Protein AF-A0A2E6ZQV6-F1 (afdb_monomer)

Sequence (197 aa):
AAEEAAAELSRVRSGVSSHEPTPGGWVEDLGPGGLQVRCILGFNSGPPMTPSAYNNNVQVFQTEDTVVLLAEMNHEARVVPLTDEDYAPDAVRMWTGDSRGRWDGDTLVIETRNFLRETNFMQGTTSRDLVLVERLTRVDDDTLRYDVTVNDPRVWTAPWTFSVPMRRNPQPLYEYACHEGNYGLTNILAGAVTDGR

Foldseek 3Di:
DVVVVVVVVVVQCVPPDQQDFGPPDDVQRGGLCHCLLVLNDFLQQDPVGDDDPDQSDWDWDDDPFWIWTQGLGSRDTDIEGADPDDFDPLVDADQRATWYWHDDDQKIKIKGARHPFQHSPPSSLAGNGKIKIWIWHDPDPFWTKIKIWIDGVVRDVDIDMDIDIDTDDPDDRDHDDNDRPPCVVVVVVVVVVVVPD

Radius of gyration: 19.35 Å; Cα contacts (8 Å, |Δi|>4): 350; chains: 1; bounding box: 44×42×61 Å

Secondary structure (DSSP, 8-state):
-HHHHHHHHHHHTTT--TTPPPTT--TT---TTHHHHTTSS-SSS-SSP---SS---EEEEE-SSEEEEEESGGG-EEEEEB--PPPPPTT--BTT-EEEEEEETTEEEEEEE-BSS--SGGGGTS-TT-EEEEEEEE-SSSEEEEEEEEE-TTT-SS-EEEEEEEEP--SPPPP----SS--HHHHHHHHHGGGG-

pLDDT: mean 82.14, std 17.42, range [38.44, 98.69]

Nearest PDB structures (foldseek):
  8oii-assembly1_B  TM=3.238E-01  e=1.523E-01  Mycetohabitans rhizoxinica
  4kc5-assembly1_B  TM=3.991E-01  e=7.538E-01  Mycetohabitans rhizoxinica
  4kc5-assembly1_A  TM=3.108E-01  e=3.587E-01  Mycetohabitans rhizoxinica
  4kc5-assembly2_D  TM=3.229E-01  e=5.054E-01  Mycetohabitans rhizoxinica
  6fdg-assembly1_D  TM=2.082E-01  e=7.840E+00  Staphylococcus aureus

Structure (mmCIF, N/CA/C/O backbone):
data_AF-A0A2E6ZQV6-F1
#
_entry.id   AF-A0A2E6ZQV6-F1
#
loop_
_atom_site.group_PDB
_atom_site.id
_atom_site.type_symbol
_atom_site.label_atom_id
_atom_site.label_alt_id
_atom_site.label_comp_id
_atom_site.label_asym_id
_atom_site.label_entity_id
_atom_site.label_seq_id
_atom_site.pdbx_PDB_ins_code
_atom_site.Cartn_x
_atom_site.Cartn_y
_atom_site.Cartn_z
_atom_site.occupancy
_atom_site.B_iso_or_equiv
_atom_site.auth_seq_id
_atom_site.auth_comp_id
_atom_site.auth_asym_id
_atom_site.auth_atom_id
_atom_site.pdbx_PDB_model_num
ATOM 1 N N . ALA A 1 1 ? 18.167 -22.076 -6.738 1.00 48.97 1 ALA A N 1
ATOM 2 C CA . ALA A 1 1 ? 16.764 -21.607 -6.844 1.00 48.97 1 ALA A CA 1
ATOM 3 C C . ALA A 1 1 ? 16.649 -20.078 -6.889 1.00 48.97 1 ALA A C 1
ATOM 5 O O . ALA A 1 1 ? 16.643 -19.549 -7.988 1.00 48.97 1 ALA A O 1
ATOM 6 N N . ALA A 1 2 ? 16.591 -19.342 -5.767 1.00 39.53 2 ALA A N 1
ATOM 7 C CA . ALA A 1 2 ? 16.412 -17.877 -5.801 1.00 39.53 2 ALA A CA 1
ATOM 8 C C . ALA A 1 2 ? 17.634 -17.123 -6.364 1.00 39.53 2 ALA A C 1
ATOM 10 O O . ALA A 1 2 ? 17.484 -16.302 -7.262 1.00 39.53 2 ALA A O 1
ATOM 11 N N . GLU A 1 3 ? 18.846 -17.472 -5.919 1.00 50.91 3 GLU A N 1
ATOM 12 C CA . GLU A 1 3 ? 20.098 -16.939 -6.495 1.00 50.91 3 GLU A CA 1
ATOM 13 C C . GLU A 1 3 ? 20.258 -17.282 -7.977 1.00 50.91 3 GLU A C 1
ATOM 15 O O . GLU A 1 3 ? 20.807 -16.511 -8.751 1.00 50.91 3 GLU A O 1
ATOM 20 N N . GLU A 1 4 ? 19.751 -18.439 -8.378 1.00 60.81 4 GLU A N 1
ATOM 21 C CA . GLU A 1 4 ? 19.862 -18.964 -9.736 1.00 60.81 4 GLU A CA 1
ATOM 22 C C . GLU A 1 4 ? 18.909 -18.231 -10.689 1.00 60.81 4 GLU A C 1
ATOM 24 O O . GLU A 1 4 ? 19.303 -17.850 -11.787 1.00 60.81 4 GLU A O 1
ATOM 29 N N . ALA A 1 5 ? 17.690 -17.932 -10.227 1.00 51.44 5 ALA A N 1
ATOM 30 C CA . ALA A 1 5 ? 16.747 -17.070 -10.933 1.00 51.44 5 ALA A CA 1
ATOM 31 C C . ALA A 1 5 ? 17.255 -15.619 -11.026 1.00 51.44 5 ALA A C 1
ATOM 33 O O . ALA A 1 5 ? 17.143 -14.998 -12.080 1.00 51.44 5 ALA A O 1
ATOM 34 N N . ALA A 1 6 ? 17.861 -15.091 -9.956 1.00 52.50 6 ALA A N 1
ATOM 35 C CA . ALA A 1 6 ? 18.461 -13.756 -9.955 1.00 52.50 6 ALA A CA 1
ATOM 36 C C . ALA A 1 6 ? 19.677 -13.662 -10.895 1.00 52.50 6 ALA A C 1
ATOM 38 O O . ALA A 1 6 ? 19.825 -12.682 -11.628 1.00 52.50 6 ALA A O 1
ATOM 39 N N . ALA A 1 7 ? 20.526 -14.693 -10.916 1.00 69.88 7 ALA A N 1
ATOM 40 C CA . ALA A 1 7 ? 21.666 -14.785 -11.822 1.00 69.88 7 ALA A CA 1
ATOM 41 C C . ALA A 1 7 ? 21.219 -14.886 -13.286 1.00 69.88 7 ALA A C 1
ATOM 43 O O . ALA A 1 7 ? 21.803 -14.234 -14.153 1.00 69.88 7 ALA A O 1
ATOM 44 N N . GLU A 1 8 ? 20.159 -15.648 -13.558 1.00 68.50 8 GLU A N 1
ATOM 45 C CA . GLU A 1 8 ? 19.592 -15.763 -14.898 1.00 68.50 8 GLU A CA 1
ATOM 46 C C . GLU A 1 8 ? 19.001 -14.435 -15.377 1.00 68.50 8 GLU A C 1
ATOM 48 O O . GLU A 1 8 ? 19.339 -13.975 -16.466 1.00 68.50 8 GLU A O 1
ATOM 53 N N . LEU A 1 9 ? 18.207 -13.759 -14.543 1.00 59.91 9 LEU A N 1
ATOM 54 C CA . LEU A 1 9 ? 17.655 -12.445 -14.871 1.00 59.91 9 LEU A CA 1
ATOM 55 C C . LEU A 1 9 ? 18.772 -11.421 -15.135 1.00 59.91 9 LEU A C 1
ATOM 57 O O . LEU A 1 9 ? 18.735 -10.696 -16.126 1.00 59.91 9 LEU A O 1
ATOM 61 N N . SER A 1 10 ? 19.804 -11.397 -14.288 1.00 62.81 10 SER A N 1
ATOM 62 C CA . SER A 1 10 ? 20.973 -10.524 -14.450 1.00 62.81 10 SER A CA 1
ATOM 63 C C . SER A 1 10 ? 21.708 -10.778 -15.773 1.00 62.81 10 SER A C 1
ATOM 65 O O . SER A 1 10 ? 22.069 -9.838 -16.484 1.00 62.81 10 SER A O 1
ATOM 67 N N . ARG A 1 11 ? 21.865 -12.052 -16.157 1.00 72.56 11 ARG A N 1
ATOM 68 C CA . ARG A 1 11 ? 22.488 -12.459 -17.422 1.00 72.56 11 ARG A CA 1
ATOM 69 C C . ARG A 1 11 ? 21.681 -11.995 -18.631 1.00 72.56 11 ARG A C 1
ATOM 71 O O . ARG A 1 11 ? 22.259 -11.437 -19.560 1.00 72.56 11 ARG A O 1
ATOM 78 N N . VAL A 1 12 ? 20.367 -12.206 -18.621 1.00 62.12 12 VAL A N 1
ATOM 79 C CA . VAL A 1 12 ? 19.488 -11.854 -19.747 1.00 62.12 12 VAL A CA 1
ATOM 80 C C . VAL A 1 12 ? 19.365 -10.328 -19.909 1.00 62.12 12 VAL A C 1
ATOM 82 O O . VAL A 1 12 ? 19.218 -9.831 -21.022 1.00 62.12 12 VAL A O 1
ATOM 85 N N . ARG A 1 13 ? 19.512 -9.563 -18.821 1.00 57.06 13 ARG A N 1
ATOM 86 C CA . ARG A 1 13 ? 19.482 -8.090 -18.833 1.00 57.06 13 ARG A CA 1
ATOM 87 C C . ARG A 1 13 ? 20.835 -7.430 -19.115 1.00 57.06 13 ARG A C 1
ATOM 89 O O . ARG A 1 13 ? 20.926 -6.202 -19.131 1.00 57.06 13 ARG A O 1
ATOM 96 N N . SER A 1 14 ? 21.893 -8.209 -19.330 1.00 62.59 14 SER A N 1
ATOM 97 C CA . SER A 1 14 ? 23.218 -7.671 -19.638 1.00 62.59 14 SER A CA 1
ATOM 98 C C . SER A 1 14 ? 23.198 -6.912 -20.970 1.00 62.59 14 SER A C 1
ATOM 100 O O . SER A 1 14 ? 22.900 -7.484 -22.014 1.00 62.59 14 SER A O 1
ATOM 102 N N . GLY A 1 15 ? 23.506 -5.612 -20.935 1.00 53.47 15 GLY A N 1
ATOM 103 C CA . GLY A 1 15 ? 23.547 -4.763 -22.133 1.00 53.47 15 GLY A CA 1
ATOM 104 C C . GLY A 1 15 ? 22.185 -4.276 -22.644 1.00 53.47 15 GLY A C 1
ATOM 105 O O . GLY A 1 15 ? 22.148 -3.620 -23.680 1.00 53.47 15 GLY A O 1
ATOM 106 N N . VAL A 1 16 ? 21.095 -4.553 -21.922 1.00 50.84 16 VAL A N 1
ATOM 107 C CA . VAL A 1 16 ? 19.746 -4.039 -22.202 1.00 50.84 16 VAL A CA 1
ATOM 108 C C . VAL A 1 16 ? 19.506 -2.816 -21.320 1.00 50.84 16 VAL A C 1
ATOM 110 O O . VAL A 1 16 ? 19.726 -2.875 -20.105 1.00 50.84 16 VAL A O 1
ATOM 113 N N . SER A 1 17 ? 19.087 -1.688 -21.904 1.00 46.06 17 SER A N 1
ATOM 114 C CA . SER A 1 17 ? 18.852 -0.477 -21.112 1.00 46.06 17 SER A CA 1
ATOM 115 C C . SER A 1 17 ? 17.703 -0.678 -20.120 1.00 46.06 17 SER A C 1
ATOM 117 O O . SER A 1 17 ? 16.849 -1.555 -20.270 1.00 46.06 17 SER A O 1
ATOM 119 N N . SER A 1 18 ? 17.629 0.183 -19.105 1.00 47.41 18 SER A N 1
ATOM 120 C CA . SER A 1 18 ? 16.551 0.160 -18.111 1.00 47.41 18 SER A CA 1
ATOM 121 C C . SER A 1 18 ? 15.137 0.307 -18.692 1.00 47.41 18 SER A C 1
ATOM 123 O O . SER A 1 18 ? 14.154 0.082 -17.987 1.00 47.41 18 SER A O 1
ATOM 125 N N . HIS A 1 19 ? 15.025 0.690 -19.962 1.00 44.06 19 HIS A N 1
ATOM 126 C CA . HIS A 1 19 ? 13.762 0.964 -20.638 1.00 44.06 19 HIS A CA 1
ATOM 127 C C . HIS A 1 19 ? 13.424 -0.058 -21.728 1.00 44.06 19 HIS A C 1
ATOM 129 O O . HIS A 1 19 ? 12.326 -0.014 -22.278 1.00 44.06 19 HIS A O 1
ATOM 135 N N . GLU A 1 20 ? 14.337 -0.976 -22.040 1.00 43.94 20 GLU A N 1
ATOM 136 C CA . GLU A 1 20 ? 14.147 -1.954 -23.106 1.00 43.94 20 GLU A CA 1
ATOM 137 C C . GLU A 1 20 ? 13.525 -3.253 -22.558 1.00 43.94 20 GLU A C 1
ATOM 139 O O . GLU A 1 20 ? 13.995 -3.784 -21.543 1.00 43.94 20 GLU A O 1
ATOM 144 N N . PRO A 1 21 ? 12.449 -3.758 -23.196 1.00 48.94 21 PRO A N 1
ATOM 145 C CA . PRO A 1 21 ? 11.873 -5.053 -22.867 1.00 48.94 21 PRO A CA 1
ATOM 146 C C . PRO A 1 21 ? 12.796 -6.184 -23.322 1.00 48.94 21 PRO A C 1
ATOM 148 O O . PRO A 1 21 ? 13.527 -6.067 -24.309 1.00 48.94 21 PRO A O 1
ATOM 151 N N . THR A 1 22 ? 12.755 -7.300 -22.609 1.00 49.53 22 THR A N 1
ATOM 152 C CA . THR A 1 22 ? 13.646 -8.433 -22.858 1.00 49.53 22 THR A CA 1
ATOM 153 C C . THR A 1 22 ? 13.176 -9.261 -24.074 1.00 49.53 22 THR A C 1
ATOM 155 O O . THR A 1 22 ? 11.969 -9.458 -24.248 1.00 49.53 22 THR A O 1
ATOM 158 N N . PRO A 1 23 ? 14.074 -9.768 -24.950 1.00 38.44 23 PRO A N 1
ATOM 159 C CA . PRO A 1 23 ? 13.668 -10.537 -26.132 1.00 38.44 23 PRO A CA 1
ATOM 160 C C . PRO A 1 23 ? 12.905 -11.826 -25.778 1.00 38.44 23 PRO A C 1
ATOM 162 O O . PRO A 1 23 ? 13.433 -12.692 -25.087 1.00 38.44 23 PRO A O 1
ATOM 165 N N . GLY A 1 24 ? 11.674 -11.970 -26.288 1.00 43.88 24 GLY A N 1
ATOM 166 C CA . GLY A 1 24 ? 10.772 -13.093 -25.975 1.00 43.88 24 GLY A CA 1
ATOM 167 C C . GLY A 1 24 ? 9.842 -12.850 -24.779 1.00 43.88 24 GLY A C 1
ATOM 168 O O . GLY A 1 24 ? 8.984 -13.687 -24.498 1.00 43.88 24 GLY A O 1
ATOM 169 N N . GLY A 1 25 ? 9.978 -11.703 -24.114 1.00 40.94 25 GLY A N 1
ATOM 170 C CA . GLY A 1 25 ? 9.081 -11.252 -23.064 1.00 40.94 25 GLY A CA 1
ATOM 171 C C . GLY A 1 25 ? 7.730 -10.807 -23.624 1.00 40.94 25 GLY A C 1
ATOM 172 O O . GLY A 1 25 ? 7.658 -9.998 -24.550 1.00 40.94 25 GLY A O 1
ATOM 173 N N . TRP A 1 26 ? 6.650 -11.347 -23.063 1.00 46.88 26 TRP A N 1
ATOM 174 C CA . TRP A 1 26 ? 5.299 -10.813 -23.234 1.00 46.88 26 TRP A CA 1
ATOM 175 C C . TRP A 1 26 ? 5.180 -9.440 -22.524 1.00 46.88 26 TRP A C 1
ATOM 177 O O . TRP A 1 26 ? 6.177 -8.896 -22.044 1.00 46.88 26 TRP A O 1
ATOM 187 N N . VAL A 1 27 ? 3.972 -8.861 -22.457 1.00 48.19 27 VAL A N 1
ATOM 188 C CA . VAL A 1 27 ? 3.637 -7.565 -21.807 1.00 48.19 27 VAL A CA 1
ATOM 189 C C . VAL A 1 27 ? 4.271 -7.399 -20.408 1.00 48.19 27 VAL A C 1
ATOM 191 O O . VAL A 1 27 ? 4.449 -6.287 -19.920 1.00 48.19 27 VAL A O 1
ATOM 194 N N . GLU A 1 28 ? 4.645 -8.507 -19.778 1.00 48.84 28 GLU A N 1
ATOM 195 C CA . GLU A 1 28 ? 5.149 -8.655 -18.426 1.00 48.84 28 GLU A CA 1
ATOM 196 C C . GLU A 1 28 ? 6.663 -8.453 -18.249 1.00 48.84 28 GLU A C 1
ATOM 198 O O . GLU A 1 28 ? 7.088 -8.362 -17.097 1.00 48.84 28 GLU A O 1
ATOM 203 N N . ASP A 1 29 ? 7.459 -8.364 -19.320 1.00 50.22 29 ASP A N 1
ATOM 204 C CA . ASP A 1 29 ? 8.927 -8.236 -19.256 1.00 50.22 29 ASP A CA 1
ATOM 205 C C . ASP A 1 29 ? 9.389 -6.774 -19.380 1.00 50.22 29 ASP A C 1
ATOM 207 O O . ASP A 1 29 ? 10.100 -6.347 -20.296 1.00 50.22 29 ASP A O 1
ATOM 211 N N . LEU A 1 30 ? 8.871 -5.963 -18.464 1.00 53.75 30 LEU A N 1
ATOM 212 C CA . LEU A 1 30 ? 9.101 -4.528 -18.401 1.00 53.75 30 LEU A CA 1
ATOM 213 C C . LEU A 1 30 ? 10.397 -4.303 -17.622 1.00 53.75 30 LEU A C 1
ATOM 215 O O . LEU A 1 30 ? 10.467 -4.636 -16.441 1.00 53.75 30 LEU A O 1
ATOM 219 N N . GLY A 1 31 ? 11.429 -3.757 -18.275 1.00 48.03 31 GLY A N 1
ATOM 220 C CA . GLY A 1 31 ? 12.656 -3.305 -17.609 1.00 48.03 31 GLY A CA 1
ATOM 221 C C . GLY A 1 31 ? 12.412 -2.341 -16.432 1.00 48.03 31 GLY A C 1
ATOM 222 O O . GLY A 1 31 ? 11.270 -2.054 -16.114 1.00 48.03 31 GLY A O 1
ATOM 223 N N . PRO A 1 32 ? 13.452 -1.809 -15.767 1.00 42.00 32 PRO A N 1
ATOM 224 C CA . PRO A 1 32 ? 13.371 -0.986 -14.551 1.00 42.00 32 PRO A CA 1
ATOM 225 C C . PRO A 1 32 ? 12.377 0.196 -14.521 1.00 42.00 32 PRO A C 1
ATOM 227 O O . PRO A 1 32 ? 12.173 0.766 -13.456 1.00 42.00 32 PRO A O 1
ATOM 230 N N . GLY A 1 33 ? 11.765 0.584 -15.648 1.00 51.78 33 GLY A N 1
ATOM 231 C CA . GLY A 1 33 ? 10.611 1.500 -15.697 1.00 51.78 33 GLY A CA 1
ATOM 232 C C . GLY A 1 33 ? 9.235 0.860 -15.424 1.00 51.78 33 GLY A C 1
ATOM 233 O O . GLY A 1 33 ? 8.258 1.595 -15.313 1.00 51.78 33 GLY A O 1
ATOM 234 N N . GLY A 1 34 ? 9.179 -0.474 -15.353 1.00 65.12 34 GLY A N 1
ATOM 235 C CA . GLY A 1 34 ? 8.125 -1.337 -14.818 1.00 65.12 34 GLY A CA 1
ATOM 236 C C . GLY A 1 34 ? 6.682 -1.053 -15.250 1.00 65.12 34 GLY A C 1
ATOM 237 O O . GLY A 1 34 ? 6.391 -0.490 -16.303 1.00 65.12 34 GLY A O 1
ATOM 238 N N . LEU A 1 35 ? 5.747 -1.483 -14.406 1.00 69.94 35 LEU A N 1
ATOM 239 C CA . LEU A 1 35 ? 4.295 -1.301 -14.536 1.00 69.94 35 LEU A CA 1
ATOM 240 C C . LEU A 1 35 ? 3.860 0.172 -14.656 1.00 69.94 35 LEU A C 1
ATOM 242 O O . LEU A 1 35 ? 2.745 0.450 -15.084 1.00 69.94 35 LEU A O 1
ATOM 246 N N . GLN A 1 36 ? 4.742 1.109 -14.323 1.00 73.88 36 GLN A N 1
ATOM 247 C CA . GLN A 1 36 ? 4.525 2.549 -14.279 1.00 73.88 36 GLN A CA 1
ATOM 248 C C . GLN A 1 36 ? 4.539 3.157 -15.682 1.00 73.88 36 GLN A C 1
ATOM 250 O O . GLN A 1 36 ? 3.637 3.918 -16.019 1.00 73.88 36 GLN A O 1
ATOM 255 N N . VAL A 1 37 ? 5.490 2.768 -16.546 1.00 72.12 37 VAL A N 1
ATOM 256 C CA . VAL A 1 37 ? 5.498 3.216 -17.959 1.00 72.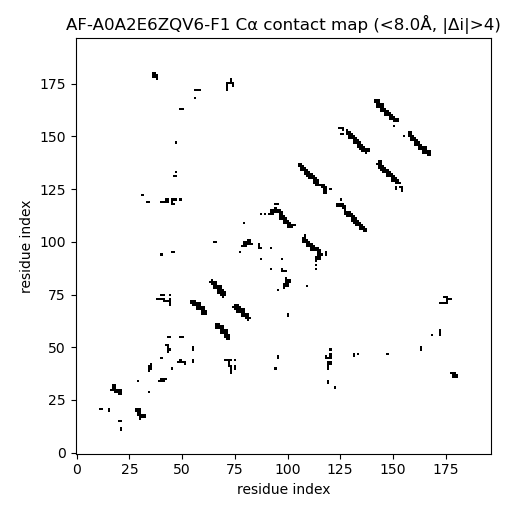12 37 VAL A CA 1
ATOM 257 C C . VAL A 1 37 ? 4.356 2.619 -18.783 1.00 72.12 37 VAL A C 1
ATOM 259 O O . VAL A 1 37 ? 4.043 3.127 -19.859 1.00 72.12 37 VAL A O 1
ATOM 262 N N . ARG A 1 38 ? 3.741 1.542 -18.281 1.00 73.44 38 ARG A N 1
ATOM 263 C CA . ARG A 1 38 ? 2.539 0.911 -18.844 1.00 73.44 38 ARG A CA 1
ATOM 264 C C . ARG A 1 38 ? 1.250 1.380 -18.177 1.00 73.44 38 ARG A C 1
ATOM 266 O O . ARG A 1 38 ? 0.192 0.864 -18.508 1.00 73.44 38 ARG A O 1
ATOM 273 N N . CYS A 1 39 ? 1.329 2.327 -17.242 1.00 79.50 39 CYS A N 1
ATOM 274 C CA . CYS A 1 39 ? 0.164 2.857 -16.538 1.00 79.50 39 CYS A CA 1
ATOM 275 C C . CYS A 1 39 ? -0.650 1.791 -15.775 1.00 79.50 39 CYS A C 1
ATOM 277 O O . CYS A 1 39 ? -1.834 1.987 -15.526 1.00 79.50 39 CYS A O 1
ATOM 279 N N . ILE A 1 40 ? -0.028 0.662 -15.411 1.00 78.44 40 ILE A N 1
ATOM 280 C CA . ILE A 1 40 ? -0.674 -0.438 -14.680 1.00 78.44 40 ILE A CA 1
ATOM 281 C C . ILE A 1 40 ? -0.645 -0.162 -13.174 1.00 78.44 40 ILE A C 1
ATOM 283 O O . ILE A 1 40 ? -1.675 -0.285 -12.526 1.00 78.44 40 ILE A O 1
ATOM 287 N N . LEU A 1 41 ? 0.515 0.221 -12.627 1.00 80.44 41 LEU A N 1
ATOM 288 C CA . LEU A 1 41 ? 0.678 0.619 -11.220 1.00 80.44 41 LEU A CA 1
ATOM 289 C C . LEU A 1 41 ? 1.418 1.945 -11.135 1.00 80.44 41 LEU A C 1
ATOM 291 O O . LEU A 1 41 ? 2.338 2.190 -11.917 1.00 80.44 41 LEU A O 1
ATOM 295 N N . GLY A 1 42 ? 1.031 2.808 -10.199 1.00 81.19 42 GLY A N 1
ATOM 296 C CA . GLY A 1 42 ? 1.724 4.079 -9.983 1.00 81.19 42 GLY A CA 1
ATOM 297 C C . GLY A 1 42 ? 3.023 3.930 -9.189 1.00 81.19 42 GLY A C 1
ATOM 298 O O . GLY A 1 42 ? 3.169 3.029 -8.364 1.00 81.19 42 GLY A O 1
ATOM 299 N N . PHE A 1 43 ? 3.981 4.844 -9.391 1.00 81.50 43 PHE A N 1
ATOM 300 C CA . PHE A 1 43 ? 5.264 4.785 -8.674 1.00 81.50 43 PHE A CA 1
ATOM 301 C C . PHE A 1 43 ? 5.166 5.120 -7.169 1.00 81.50 43 PHE A C 1
ATOM 303 O O . PHE A 1 43 ? 6.129 4.919 -6.430 1.00 81.50 43 PHE A O 1
ATOM 310 N N . ASN A 1 44 ? 4.031 5.640 -6.708 1.00 87.69 44 ASN A N 1
ATOM 311 C CA . ASN A 1 44 ? 3.745 5.953 -5.305 1.00 87.69 44 ASN A CA 1
ATOM 312 C C . ASN A 1 44 ? 2.344 5.514 -4.844 1.00 87.69 44 ASN A C 1
ATOM 314 O O . ASN A 1 44 ? 2.014 5.686 -3.672 1.00 87.69 44 ASN A O 1
ATOM 318 N N . SER A 1 45 ? 1.540 4.928 -5.734 1.00 88.69 45 SER A N 1
ATOM 319 C CA . SER A 1 45 ? 0.159 4.501 -5.460 1.00 88.69 45 SER A CA 1
ATOM 320 C C . SER A 1 45 ? 0.054 3.325 -4.489 1.00 88.69 45 SER A C 1
ATOM 322 O O . SER A 1 45 ? -0.985 3.121 -3.866 1.00 88.69 45 SER A O 1
ATOM 324 N N . GLY A 1 46 ? 1.157 2.597 -4.301 1.00 85.12 46 GLY A N 1
ATOM 325 C CA . GLY A 1 46 ? 1.237 1.451 -3.409 1.00 85.12 46 GLY A CA 1
ATOM 326 C C . GLY A 1 46 ? 0.635 0.172 -3.990 1.00 85.12 46 GLY A C 1
ATOM 327 O O . GLY A 1 46 ? 0.459 0.076 -5.197 1.00 85.12 46 GLY A O 1
ATOM 328 N N . PRO A 1 47 ? 0.412 -0.850 -3.149 1.00 90.69 47 PRO A N 1
ATOM 329 C CA . PRO A 1 47 ? 0.788 -0.917 -1.736 1.00 90.69 47 PRO A CA 1
ATOM 330 C C . PRO A 1 47 ? 2.298 -1.168 -1.514 1.00 90.69 47 PRO A C 1
ATOM 332 O O . PRO A 1 47 ? 2.900 -1.971 -2.236 1.00 90.69 47 PRO A O 1
ATOM 335 N N . PRO A 1 48 ? 2.914 -0.565 -0.479 1.00 93.00 48 PRO A N 1
ATOM 336 C CA . PRO A 1 48 ? 2.398 0.541 0.323 1.00 93.00 48 PRO A CA 1
ATOM 337 C C . PRO A 1 48 ? 2.527 1.884 -0.407 1.00 93.00 48 PRO A C 1
ATOM 339 O O . PRO A 1 48 ? 3.397 2.055 -1.262 1.00 93.00 48 PRO A O 1
ATOM 342 N N . MET A 1 49 ? 1.677 2.846 -0.051 1.00 92.56 49 MET A N 1
ATOM 343 C CA . MET A 1 49 ? 1.751 4.209 -0.592 1.00 92.56 49 MET A CA 1
ATOM 344 C C . MET A 1 49 ? 2.997 4.916 -0.041 1.00 92.56 49 MET A C 1
ATOM 346 O O . MET A 1 49 ? 3.223 4.935 1.167 1.00 92.56 49 MET A O 1
ATOM 350 N N . THR A 1 50 ? 3.824 5.511 -0.898 1.00 90.31 50 THR A N 1
ATOM 351 C CA . THR A 1 50 ? 5.069 6.176 -0.471 1.00 90.31 50 THR A CA 1
ATOM 352 C C . THR A 1 50 ? 5.127 7.611 -0.979 1.00 90.31 50 THR A C 1
ATOM 354 O O . THR A 1 50 ? 4.774 7.864 -2.121 1.00 90.31 50 THR A O 1
ATOM 357 N N . PRO A 1 51 ? 5.591 8.595 -0.192 1.00 89.50 51 PRO A N 1
ATOM 358 C CA . PRO A 1 51 ? 5.780 9.943 -0.714 1.00 89.50 51 PRO A CA 1
ATOM 359 C C . PRO A 1 51 ? 6.769 9.967 -1.888 1.00 89.50 51 PRO A C 1
ATOM 361 O O . PRO A 1 51 ? 7.834 9.354 -1.834 1.00 89.50 51 PRO A O 1
ATOM 364 N N . SER A 1 52 ? 6.433 10.722 -2.927 1.00 86.19 52 SER A N 1
ATOM 365 C CA . SER A 1 52 ? 7.265 10.994 -4.099 1.00 86.19 52 SER A CA 1
ATOM 366 C C . SER A 1 52 ? 7.316 12.500 -4.391 1.00 86.19 52 SER A C 1
ATOM 368 O O . SER A 1 52 ? 6.820 13.320 -3.617 1.00 86.19 52 SER A O 1
ATOM 370 N N . ALA A 1 53 ? 7.940 12.894 -5.498 1.00 86.06 53 ALA A N 1
ATOM 371 C CA . ALA A 1 53 ? 8.128 14.296 -5.865 1.00 86.06 53 ALA A CA 1
ATOM 372 C C . ALA A 1 53 ? 6.813 15.032 -6.198 1.00 86.06 53 ALA A C 1
ATOM 374 O O . ALA A 1 53 ? 6.755 16.251 -6.060 1.00 86.06 53 ALA A O 1
ATOM 375 N N .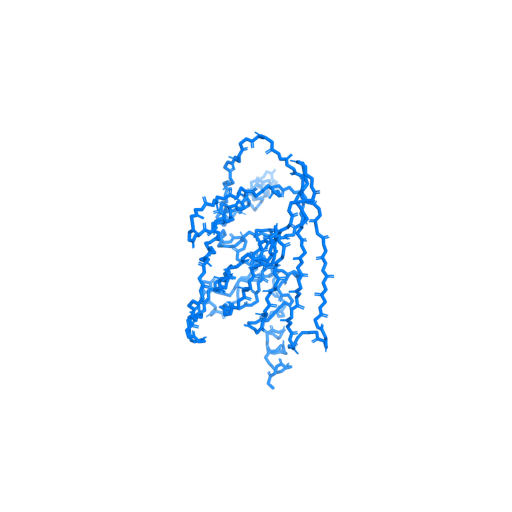 TYR A 1 54 ? 5.771 14.320 -6.638 1.00 86.31 54 TYR A N 1
ATOM 376 C CA . TYR A 1 54 ? 4.475 14.886 -7.021 1.00 86.31 54 TYR A CA 1
ATOM 377 C C . TYR A 1 54 ? 3.369 13.818 -6.959 1.00 86.31 54 TYR A C 1
ATOM 379 O O . TYR A 1 54 ? 3.664 12.629 -6.843 1.00 86.31 54 TYR A O 1
ATOM 387 N N . ASN A 1 55 ? 2.107 14.254 -7.042 1.00 88.94 55 ASN A N 1
ATOM 388 C CA . ASN A 1 55 ? 0.905 13.410 -7.089 1.00 88.94 55 ASN A CA 1
ATOM 389 C C . ASN A 1 55 ? 0.781 12.411 -5.930 1.00 88.94 55 ASN A C 1
ATOM 391 O O . ASN A 1 55 ? 0.608 11.208 -6.122 1.00 88.94 55 ASN A O 1
ATOM 395 N N . ASN A 1 56 ? 0.943 12.920 -4.710 1.00 91.62 56 ASN A N 1
ATOM 396 C CA . ASN A 1 56 ? 0.924 12.130 -3.478 1.00 91.62 56 ASN A CA 1
ATOM 397 C C . ASN A 1 56 ? -0.454 12.099 -2.806 1.00 91.62 56 ASN A C 1
ATOM 399 O O . ASN A 1 56 ? -0.568 11.615 -1.680 1.00 91.62 56 ASN A O 1
ATOM 403 N N . ASN A 1 57 ? -1.477 12.688 -3.431 1.00 93.69 57 ASN A N 1
ATOM 404 C CA . ASN A 1 57 ? -2.791 12.758 -2.817 1.00 93.69 57 ASN A CA 1
ATOM 405 C C . ASN A 1 57 ? -3.489 11.395 -2.909 1.00 93.69 57 ASN A C 1
ATOM 407 O O . ASN A 1 57 ? -3.348 10.656 -3.883 1.00 93.69 57 ASN A O 1
ATOM 411 N N . VAL A 1 58 ? -4.258 11.076 -1.873 1.00 94.44 58 VAL A N 1
ATOM 412 C CA . VAL A 1 58 ? -5.086 9.873 -1.801 1.00 94.44 58 VAL A CA 1
ATOM 413 C C . VAL A 1 58 ? -6.456 10.295 -1.312 1.00 94.44 58 VAL A C 1
ATOM 415 O O . VAL A 1 58 ? -6.572 11.000 -0.307 1.00 94.44 58 VAL A O 1
ATOM 418 N N . GLN A 1 59 ? -7.492 9.853 -2.012 1.00 95.12 59 GLN A N 1
ATOM 419 C CA . GLN A 1 59 ? -8.868 10.009 -1.580 1.00 95.12 59 GLN A CA 1
ATOM 420 C C . GLN A 1 59 ? -9.358 8.701 -0.961 1.00 95.12 59 GLN A C 1
ATOM 422 O O . GLN A 1 59 ? -9.222 7.630 -1.549 1.00 95.12 59 GLN A O 1
ATOM 427 N N . VAL A 1 60 ? -9.927 8.798 0.240 1.00 94.81 60 VAL A N 1
ATOM 428 C CA . VAL A 1 60 ? -10.487 7.655 0.966 1.00 94.81 60 VAL A CA 1
ATOM 429 C C . VAL A 1 60 ? -12.002 7.691 0.833 1.00 94.81 60 VAL A C 1
ATOM 431 O O . VAL A 1 60 ? -12.640 8.663 1.242 1.00 94.81 60 VAL A O 1
ATOM 434 N N . PHE A 1 61 ? -12.575 6.627 0.283 1.00 95.88 61 PHE A N 1
ATOM 435 C CA . PHE A 1 61 ? -14.014 6.384 0.294 1.00 95.88 61 PHE A CA 1
ATOM 436 C C . PHE A 1 61 ? -14.304 5.274 1.289 1.00 95.88 61 PHE A C 1
ATOM 438 O O . PHE A 1 61 ? -13.574 4.288 1.350 1.00 95.88 61 PHE A O 1
ATOM 445 N N . GLN A 1 62 ? -15.370 5.421 2.062 1.00 95.94 62 GLN A N 1
ATOM 446 C CA . GLN A 1 62 ? -15.766 4.430 3.047 1.00 95.94 62 GLN A CA 1
ATOM 447 C C . GLN A 1 62 ? -17.261 4.165 2.932 1.00 95.94 62 GLN A C 1
ATOM 449 O O . GLN A 1 62 ? -18.070 5.084 2.808 1.00 95.94 62 GLN A O 1
ATOM 454 N N . THR A 1 63 ? -17.597 2.889 3.008 1.00 97.12 63 THR A N 1
ATOM 455 C CA . THR A 1 63 ? -18.945 2.358 3.191 1.00 97.12 63 THR A CA 1
ATOM 456 C C . THR A 1 63 ? -18.951 1.485 4.448 1.00 97.12 63 THR A C 1
ATOM 458 O O . THR A 1 63 ? -17.947 1.412 5.160 1.00 97.12 63 THR A O 1
ATOM 461 N N . GLU A 1 64 ? -20.079 0.849 4.752 1.00 96.06 64 GLU A N 1
ATOM 462 C CA . GLU A 1 64 ? -20.178 -0.054 5.904 1.00 96.06 64 GLU A CA 1
ATOM 463 C C . GLU A 1 64 ? -19.266 -1.284 5.764 1.00 96.06 64 GLU A C 1
ATOM 465 O O . GLU A 1 64 ? -18.673 -1.713 6.750 1.00 96.06 64 GLU A O 1
ATOM 470 N N . ASP A 1 65 ? -19.098 -1.802 4.545 1.00 97.88 65 ASP A N 1
ATOM 471 C CA . ASP A 1 65 ? -18.411 -3.068 4.267 1.00 97.88 65 ASP A CA 1
ATOM 472 C C . ASP A 1 65 ? -17.122 -2.915 3.446 1.00 97.88 65 ASP A C 1
ATOM 474 O O . ASP A 1 65 ? -16.419 -3.895 3.216 1.00 97.88 65 ASP A O 1
ATOM 478 N N . THR A 1 66 ? -16.791 -1.706 2.989 1.00 98.25 66 THR A N 1
ATOM 479 C CA . THR A 1 66 ? -15.680 -1.489 2.055 1.00 98.25 66 THR A CA 1
ATOM 480 C C . THR A 1 66 ? -15.021 -0.130 2.262 1.00 98.25 66 THR A C 1
ATOM 482 O O . THR A 1 66 ? -15.697 0.897 2.378 1.00 98.25 66 THR A O 1
ATOM 485 N N . VAL A 1 67 ? -13.690 -0.102 2.214 1.00 98.38 67 VAL A N 1
ATOM 486 C CA . VAL A 1 67 ? -12.882 1.115 2.061 1.00 98.38 67 VAL A CA 1
ATOM 487 C C . VAL A 1 67 ? -12.224 1.108 0.684 1.00 98.38 67 VAL A C 1
ATOM 489 O O . VAL A 1 67 ? -11.715 0.084 0.244 1.00 98.38 67 VAL A O 1
ATOM 492 N N . VAL A 1 68 ? -12.206 2.246 -0.004 1.00 97.75 68 VAL A N 1
ATOM 493 C CA . VAL A 1 68 ? -11.465 2.420 -1.257 1.00 97.75 68 VAL A CA 1
ATOM 494 C C . VAL A 1 68 ? -10.415 3.500 -1.068 1.00 97.75 68 VAL A C 1
ATOM 496 O O . VAL A 1 68 ? -10.723 4.607 -0.625 1.00 97.75 68 VAL A O 1
ATOM 499 N N . LEU A 1 69 ? -9.177 3.174 -1.422 1.00 96.06 69 LEU A N 1
ATOM 500 C CA . LEU A 1 69 ? -8.062 4.109 -1.469 1.00 96.06 69 LEU A CA 1
ATOM 501 C C . LEU A 1 69 ? -7.802 4.443 -2.935 1.00 96.06 69 LEU A C 1
ATOM 503 O O . LEU A 1 69 ? -7.349 3.584 -3.688 1.00 96.06 69 LEU A O 1
ATOM 507 N N . LEU A 1 70 ? -8.131 5.668 -3.337 1.00 94.69 70 LEU A N 1
ATOM 508 C CA . LEU A 1 70 ? -7.889 6.173 -4.684 1.00 94.69 70 LEU A CA 1
ATOM 509 C C . LEU A 1 70 ? -6.647 7.060 -4.672 1.00 94.69 70 LEU A C 1
ATOM 511 O O . LEU A 1 70 ? -6.699 8.188 -4.176 1.00 94.69 70 LEU A O 1
ATOM 515 N N . ALA A 1 71 ? -5.540 6.555 -5.203 1.00 92.75 71 ALA A N 1
ATOM 516 C CA . ALA A 1 71 ? -4.322 7.338 -5.366 1.00 92.75 71 ALA A CA 1
ATOM 517 C C . ALA A 1 71 ? -4.435 8.277 -6.578 1.00 92.75 71 ALA A C 1
ATOM 519 O O . ALA A 1 71 ? -4.954 7.890 -7.623 1.00 92.75 71 ALA A O 1
ATOM 520 N N . GLU A 1 72 ? -3.913 9.501 -6.455 1.00 92.75 72 GLU A N 1
ATOM 521 C CA . GLU A 1 72 ? -3.827 10.460 -7.568 1.00 92.75 72 GLU A CA 1
ATOM 522 C C . GLU A 1 72 ? -3.022 9.884 -8.734 1.00 92.75 72 GLU A C 1
ATOM 524 O O . GLU A 1 72 ? -3.435 9.940 -9.888 1.00 92.75 72 GLU A O 1
ATOM 529 N N . MET A 1 73 ? -1.874 9.281 -8.429 1.00 89.75 73 MET A N 1
ATOM 530 C CA . MET A 1 73 ? -1.032 8.625 -9.417 1.00 89.75 73 MET A CA 1
ATOM 531 C C . MET A 1 73 ? -1.752 7.425 -10.046 1.00 89.75 73 MET A C 1
ATOM 533 O O . MET A 1 73 ? -2.192 6.508 -9.350 1.00 89.75 73 MET A O 1
ATOM 537 N N . ASN A 1 74 ? -1.833 7.418 -11.379 1.00 88.25 74 ASN A N 1
ATOM 538 C CA . ASN A 1 74 ? -2.509 6.395 -12.190 1.00 88.25 74 ASN A CA 1
ATOM 539 C C . ASN A 1 74 ? -3.994 6.149 -11.864 1.00 88.25 74 ASN A C 1
ATOM 541 O O . ASN A 1 74 ? -4.560 5.199 -12.397 1.00 88.25 74 ASN A O 1
ATOM 545 N N . HIS A 1 75 ? -4.638 6.986 -11.040 1.00 90.06 75 HIS A N 1
ATOM 546 C CA . HIS A 1 75 ? -5.997 6.742 -10.533 1.00 90.06 75 HIS A CA 1
ATOM 547 C C . HIS A 1 75 ? -6.183 5.331 -9.971 1.00 90.06 75 HIS A C 1
ATOM 549 O O . HIS A 1 75 ? -7.214 4.686 -10.183 1.00 90.06 75 HIS A O 1
ATOM 555 N N . GLU A 1 76 ? -5.161 4.825 -9.289 1.00 88.94 76 GLU A N 1
ATOM 556 C CA . GLU A 1 76 ? -5.199 3.470 -8.770 1.00 88.94 76 GLU A CA 1
ATOM 557 C C . GLU A 1 76 ? -6.241 3.384 -7.652 1.00 88.94 76 GLU A C 1
ATOM 559 O O . GLU A 1 76 ? -6.087 3.988 -6.589 1.00 88.94 76 GLU A O 1
ATOM 564 N N . ALA A 1 77 ? -7.325 2.657 -7.920 1.00 92.88 77 ALA A N 1
ATOM 565 C CA . ALA A 1 77 ? -8.408 2.429 -6.978 1.00 92.88 77 ALA A CA 1
ATOM 566 C C . ALA A 1 77 ? -8.218 1.071 -6.301 1.00 92.88 77 ALA A C 1
ATOM 568 O O . ALA A 1 77 ? -8.550 0.026 -6.865 1.00 92.88 77 ALA A O 1
ATOM 569 N N . ARG A 1 78 ? -7.707 1.080 -5.071 1.00 95.25 78 ARG A N 1
ATOM 570 C CA . ARG A 1 78 ? -7.579 -0.133 -4.266 1.00 95.25 78 ARG A CA 1
ATOM 571 C C . ARG A 1 78 ? -8.821 -0.339 -3.413 1.00 95.25 78 ARG A C 1
ATOM 573 O O . ARG A 1 78 ? -9.103 0.463 -2.524 1.00 95.25 78 ARG A O 1
ATOM 580 N N . VAL A 1 79 ? -9.531 -1.433 -3.670 1.00 96.94 79 VAL A N 1
ATOM 581 C CA . VAL A 1 79 ? -10.712 -1.853 -2.909 1.00 96.94 79 VAL A CA 1
ATOM 582 C C . VAL A 1 79 ? -10.276 -2.719 -1.731 1.00 96.94 79 VAL A C 1
ATOM 584 O O . VAL A 1 79 ? -9.541 -3.687 -1.905 1.00 96.94 79 VAL A O 1
ATOM 587 N N . VAL A 1 80 ? -10.737 -2.367 -0.536 1.00 98.38 80 VAL A N 1
ATOM 588 C CA . VAL A 1 80 ? -10.411 -3.030 0.727 1.00 98.38 80 VAL A CA 1
ATOM 589 C C . VAL A 1 80 ? -11.716 -3.446 1.407 1.00 98.38 80 VAL A C 1
ATOM 591 O O . VAL A 1 80 ? -12.327 -2.637 2.112 1.00 98.38 80 VAL A O 1
ATOM 594 N N . PRO A 1 81 ? -12.170 -4.690 1.193 1.00 98.38 81 PRO A N 1
ATOM 595 C CA . PRO A 1 81 ? -13.308 -5.242 1.913 1.00 98.38 81 PRO A CA 1
ATOM 596 C C . PRO A 1 81 ? -13.053 -5.273 3.427 1.00 98.38 81 PRO A C 1
ATOM 598 O O . PRO A 1 81 ? -11.987 -5.700 3.880 1.00 98.38 81 PRO A O 1
ATOM 601 N N . LEU A 1 82 ? -14.042 -4.834 4.203 1.00 98.44 82 LEU A N 1
ATOM 602 C CA . LEU A 1 82 ? -14.108 -4.926 5.659 1.00 98.44 82 LEU A CA 1
ATOM 603 C C . LEU A 1 82 ? -14.807 -6.233 6.031 1.00 98.44 82 LEU A C 1
ATOM 605 O O . LEU A 1 82 ? -16.006 -6.266 6.297 1.00 98.44 82 LEU A O 1
ATOM 609 N N . THR A 1 83 ? -14.063 -7.332 5.964 1.00 96.38 83 THR A N 1
ATOM 610 C CA . THR A 1 83 ? -14.622 -8.682 6.056 1.00 96.38 83 THR A CA 1
ATOM 611 C C . THR A 1 83 ? -13.692 -9.626 6.802 1.00 96.38 83 THR A C 1
ATOM 613 O O . THR A 1 83 ? -12.470 -9.484 6.740 1.00 96.38 83 THR A O 1
ATOM 616 N N . ASP A 1 84 ? -14.296 -10.618 7.453 1.00 94.25 84 ASP A N 1
ATOM 617 C CA . ASP A 1 84 ? -13.608 -11.761 8.057 1.00 94.25 84 ASP A CA 1
ATOM 618 C C . ASP A 1 84 ? -13.473 -12.942 7.076 1.00 94.25 84 ASP A C 1
ATOM 620 O O . ASP A 1 84 ? -12.980 -14.007 7.446 1.00 94.25 84 ASP A O 1
ATOM 624 N N . GLU A 1 85 ? -13.934 -12.784 5.829 1.00 95.38 85 GLU A N 1
ATOM 625 C CA . GLU A 1 85 ? -13.737 -13.789 4.786 1.00 95.38 85 GLU A CA 1
ATOM 626 C C . GLU A 1 85 ? -12.253 -14.039 4.511 1.00 95.38 85 GLU A C 1
ATOM 628 O O . GLU A 1 85 ? -11.429 -13.118 4.481 1.00 95.38 85 GLU A O 1
ATOM 633 N N . ASP A 1 86 ? -11.939 -15.303 4.227 1.00 95.50 86 ASP A N 1
ATOM 634 C CA . ASP A 1 86 ? -10.611 -15.696 3.789 1.00 95.50 86 ASP A CA 1
ATOM 635 C C . ASP A 1 86 ? -10.212 -14.983 2.489 1.00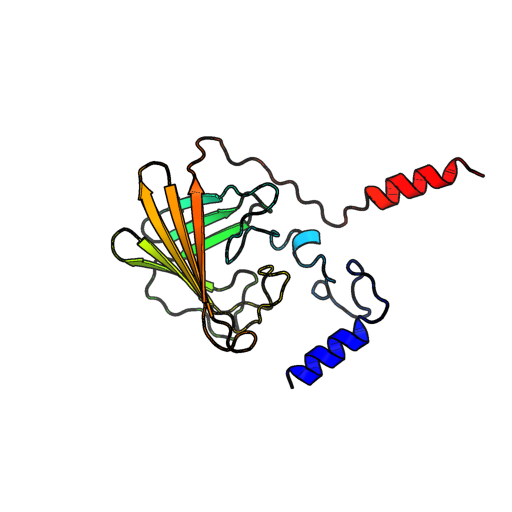 95.50 86 ASP A C 1
ATOM 637 O O . ASP A 1 86 ? -11.025 -14.644 1.623 1.00 95.50 86 ASP A O 1
ATOM 641 N N . TYR A 1 87 ? -8.905 -14.797 2.337 1.00 96.88 87 TYR A N 1
ATOM 642 C CA . TYR A 1 87 ? -8.328 -14.306 1.094 1.00 96.88 87 TYR A CA 1
ATOM 643 C C . TYR A 1 87 ? -8.550 -15.301 -0.044 1.00 96.88 87 TYR A C 1
ATOM 645 O O . TYR A 1 87 ? -8.743 -16.503 0.166 1.00 96.88 87 TYR A O 1
ATOM 653 N N . ALA A 1 88 ? -8.405 -14.807 -1.269 1.00 94.94 88 ALA A N 1
ATOM 654 C CA . ALA A 1 88 ? -8.365 -15.646 -2.446 1.00 94.94 88 ALA A CA 1
ATOM 655 C C . ALA A 1 88 ? -7.304 -16.764 -2.300 1.00 94.94 88 ALA A C 1
ATOM 657 O O . ALA A 1 88 ? -6.274 -16.575 -1.635 1.00 94.94 88 ALA A O 1
ATOM 658 N N . PRO A 1 89 ? -7.519 -17.936 -2.929 1.00 95.00 89 PRO A N 1
ATOM 659 C CA . PRO A 1 89 ? -6.515 -18.995 -2.962 1.00 95.00 89 PRO A CA 1
ATOM 660 C C . PRO A 1 89 ? -5.181 -18.479 -3.511 1.00 95.00 89 PRO A C 1
ATOM 662 O O . PRO A 1 89 ? -5.175 -17.632 -4.397 1.00 95.00 89 PRO A O 1
ATOM 665 N N . ASP A 1 90 ? -4.054 -19.046 -3.071 1.00 87.06 90 ASP A N 1
ATOM 666 C CA . ASP A 1 90 ? -2.703 -18.588 -3.454 1.00 87.06 90 ASP A CA 1
ATOM 667 C C . ASP A 1 90 ? -2.437 -18.557 -4.976 1.00 87.06 90 ASP A C 1
ATOM 669 O O . ASP A 1 90 ? -1.577 -17.820 -5.459 1.00 87.06 90 ASP A O 1
ATOM 673 N N . ALA A 1 91 ? -3.192 -19.342 -5.749 1.00 88.38 91 ALA A N 1
ATOM 674 C CA . ALA A 1 91 ? -3.139 -19.342 -7.210 1.00 88.38 91 ALA A CA 1
ATOM 675 C C . ALA A 1 91 ? -3.735 -18.069 -7.846 1.00 88.38 91 ALA A C 1
ATOM 677 O O . ALA A 1 91 ? -3.419 -17.753 -8.992 1.00 88.38 91 ALA A O 1
ATOM 678 N N . VAL A 1 92 ? -4.594 -17.346 -7.124 1.00 91.50 92 VAL A N 1
ATOM 679 C CA . VAL A 1 92 ? -5.231 -16.101 -7.560 1.00 91.50 92 VAL A CA 1
ATOM 680 C C . VAL A 1 92 ? -4.466 -14.936 -6.946 1.00 91.50 92 VAL A C 1
ATOM 682 O O . VAL A 1 92 ? -4.607 -14.622 -5.765 1.00 91.50 92 VAL A O 1
ATOM 685 N N . ARG A 1 93 ? -3.630 -14.297 -7.763 1.00 86.75 93 ARG A N 1
ATOM 686 C CA . ARG A 1 93 ? -2.750 -13.208 -7.334 1.00 86.75 93 ARG A CA 1
ATOM 687 C C . ARG A 1 93 ? -2.969 -11.956 -8.164 1.00 86.75 93 ARG A C 1
ATOM 689 O O . ARG A 1 93 ? -3.300 -12.039 -9.345 1.00 86.75 93 ARG A O 1
ATOM 696 N N . MET A 1 94 ? -2.772 -10.801 -7.538 1.00 88.38 94 MET A N 1
ATOM 697 C CA . MET A 1 94 ? -3.125 -9.492 -8.096 1.00 88.38 94 MET A CA 1
ATOM 698 C C . MET A 1 94 ? -1.932 -8.537 -8.047 1.00 88.38 94 MET A C 1
ATOM 700 O O . MET A 1 94 ? -1.043 -8.685 -7.210 1.00 88.38 94 MET A O 1
ATOM 704 N N . TRP A 1 95 ? -1.909 -7.539 -8.930 1.00 85.25 95 TRP A N 1
ATOM 705 C CA . TRP A 1 95 ? -0.842 -6.530 -8.979 1.00 85.25 95 TRP A CA 1
ATOM 706 C C . TRP A 1 95 ? -0.696 -5.755 -7.669 1.00 85.25 95 TRP A C 1
ATOM 708 O O . TRP A 1 95 ? 0.413 -5.565 -7.180 1.00 85.25 95 TRP A O 1
ATOM 718 N N . THR A 1 96 ? -1.829 -5.388 -7.076 1.00 89.19 96 THR A N 1
ATOM 719 C CA . THR A 1 96 ? -1.928 -4.673 -5.799 1.00 89.19 96 THR A CA 1
ATOM 720 C C . THR A 1 96 ? -2.156 -5.611 -4.614 1.00 89.19 96 THR A C 1
ATOM 722 O O . THR A 1 96 ? -2.420 -5.143 -3.513 1.00 89.19 96 THR A O 1
ATOM 725 N N . GLY A 1 97 ? -2.089 -6.927 -4.831 1.00 93.44 97 GLY A N 1
ATOM 726 C CA . GLY A 1 97 ? -2.468 -7.929 -3.837 1.00 93.44 97 GLY A CA 1
ATOM 727 C C . GLY A 1 97 ? -3.972 -7.973 -3.533 1.00 93.44 97 GLY A C 1
ATOM 728 O O . GLY A 1 97 ? -4.769 -7.217 -4.087 1.00 93.44 97 GLY A O 1
ATOM 729 N N . ASP A 1 98 ? -4.340 -8.907 -2.662 1.00 97.19 98 ASP A N 1
ATOM 730 C CA . ASP A 1 98 ? -5.669 -9.072 -2.069 1.00 97.19 98 ASP A CA 1
ATOM 731 C C . ASP A 1 98 ? -5.637 -8.454 -0.665 1.00 97.19 98 ASP A C 1
ATOM 733 O O . ASP A 1 98 ? -4.876 -8.911 0.195 1.00 97.19 98 ASP A O 1
ATOM 737 N N . SER A 1 99 ? -6.396 -7.374 -0.468 1.00 97.88 99 SER A N 1
ATOM 738 C CA . SER A 1 99 ? -6.442 -6.596 0.774 1.00 97.88 99 SER A CA 1
ATOM 739 C C . SER A 1 99 ? -7.652 -6.978 1.622 1.00 97.88 99 SER A C 1
ATOM 741 O O . SER A 1 99 ? -8.757 -7.111 1.104 1.00 97.88 99 SER A O 1
ATOM 743 N N . ARG A 1 100 ? -7.470 -7.059 2.943 1.00 98.31 100 ARG A N 1
ATOM 744 C CA . ARG A 1 100 ? -8.552 -7.230 3.925 1.00 98.31 100 ARG A CA 1
ATOM 745 C C . ARG A 1 100 ? -8.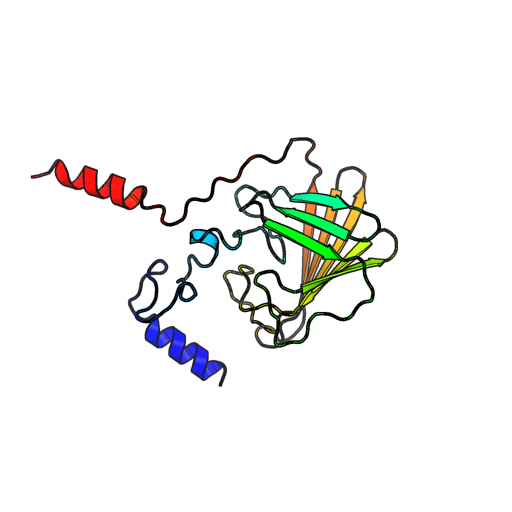418 -6.204 5.034 1.00 98.31 100 ARG A C 1
ATOM 747 O O . ARG A 1 100 ? -7.350 -6.053 5.628 1.00 98.31 100 ARG A O 1
ATOM 754 N N . GLY A 1 101 ? -9.498 -5.473 5.277 1.00 98.25 101 GLY A N 1
ATOM 755 C CA . GLY A 1 101 ? -9.562 -4.412 6.269 1.00 98.25 101 GLY A CA 1
ATOM 756 C C . GLY A 1 101 ? -10.332 -4.833 7.515 1.00 98.25 101 GLY A C 1
ATOM 757 O O . GLY A 1 101 ? -11.298 -5.584 7.442 1.00 98.25 101 GLY A O 1
ATOM 758 N N . ARG A 1 102 ? -9.931 -4.300 8.666 1.00 97.94 102 ARG A N 1
ATOM 759 C CA . ARG A 1 102 ? -10.699 -4.361 9.915 1.00 97.94 102 ARG A CA 1
ATOM 760 C C . ARG A 1 102 ? -10.437 -3.126 10.764 1.00 97.94 102 ARG A C 1
ATOM 762 O O . ARG A 1 102 ? -9.379 -2.507 10.653 1.00 97.94 102 ARG A O 1
ATOM 769 N N . TRP A 1 103 ? -11.371 -2.805 11.648 1.00 97.56 103 TRP A N 1
ATOM 770 C CA . TRP A 1 103 ? -11.202 -1.732 12.624 1.00 97.56 103 TRP A CA 1
ATOM 771 C C . TRP A 1 103 ? -10.601 -2.261 13.928 1.00 97.56 103 TRP A C 1
ATOM 773 O O . TRP A 1 103 ? -11.043 -3.270 14.471 1.00 97.56 103 TRP A O 1
ATOM 783 N N . ASP A 1 104 ? -9.591 -1.558 14.428 1.00 97.94 104 ASP A N 1
ATOM 784 C CA . ASP A 1 104 ? -8.966 -1.743 15.737 1.00 97.94 104 ASP A CA 1
ATOM 785 C C . ASP A 1 104 ? -9.070 -0.408 16.486 1.00 97.94 104 ASP A C 1
ATOM 787 O O . ASP A 1 104 ? -8.229 0.486 16.336 1.00 97.94 104 ASP A O 1
ATOM 791 N N . GLY A 1 105 ? -10.194 -0.224 17.188 1.00 96.75 105 GLY A N 1
ATOM 792 C CA . GLY A 1 105 ? -10.611 1.084 17.697 1.00 96.75 105 GLY A CA 1
ATOM 793 C C . GLY A 1 105 ? -10.754 2.098 16.557 1.00 96.75 105 GLY A C 1
ATOM 794 O O . GLY A 1 105 ? -11.438 1.835 15.572 1.00 96.75 105 GLY A O 1
ATOM 795 N N . ASP A 1 106 ? -10.046 3.223 16.667 1.00 95.94 106 ASP A N 1
ATOM 796 C CA . ASP A 1 106 ? -10.045 4.303 15.666 1.00 95.94 106 ASP A CA 1
ATOM 797 C C . ASP A 1 106 ? -9.027 4.088 14.525 1.00 95.94 106 ASP A C 1
ATOM 799 O O . ASP A 1 106 ? -8.696 5.013 13.780 1.00 95.94 106 ASP A O 1
ATOM 803 N N . THR A 1 107 ? -8.461 2.882 14.409 1.00 98.38 107 THR A N 1
ATOM 804 C CA . THR A 1 107 ? -7.456 2.548 13.391 1.00 98.38 107 THR A CA 1
ATOM 805 C C . THR A 1 107 ? -8.009 1.550 12.388 1.00 98.38 107 THR A C 1
ATOM 807 O O . THR A 1 107 ? -8.404 0.447 12.762 1.00 98.38 107 THR A O 1
ATOM 810 N N . LEU A 1 108 ? -7.956 1.902 11.104 1.00 98.56 108 LEU A N 1
ATOM 811 C CA . LEU A 1 108 ? -8.167 0.943 10.027 1.00 98.56 108 LEU A CA 1
ATOM 812 C C . LEU A 1 108 ? -6.881 0.139 9.839 1.00 98.56 108 LEU A C 1
ATOM 814 O O . LEU A 1 108 ? -5.836 0.703 9.509 1.00 98.56 108 LEU A O 1
ATOM 818 N N . VAL A 1 109 ? -6.958 -1.171 10.047 1.00 98.69 109 VAL A N 1
ATOM 819 C CA . VAL A 1 109 ? -5.865 -2.114 9.804 1.00 98.69 109 VAL A CA 1
ATOM 820 C C . VAL A 1 109 ? -6.151 -2.845 8.505 1.00 98.69 109 VAL A C 1
ATOM 822 O O . VAL A 1 109 ? -7.182 -3.502 8.389 1.00 98.69 109 VAL A O 1
ATOM 825 N N . ILE A 1 110 ? -5.239 -2.746 7.545 1.00 98.62 110 ILE A N 1
ATOM 826 C CA . ILE A 1 110 ? -5.329 -3.407 6.246 1.00 98.62 110 ILE A CA 1
ATOM 827 C C . ILE A 1 110 ? -4.177 -4.394 6.153 1.00 98.62 110 ILE A C 1
ATOM 829 O O . ILE A 1 110 ? -3.017 -4.000 6.228 1.00 98.62 110 ILE A O 1
ATOM 833 N N . GLU A 1 111 ? -4.483 -5.671 5.985 1.00 98.50 111 GLU A N 1
ATOM 834 C CA . GLU A 1 111 ? -3.482 -6.671 5.639 1.00 98.50 111 GLU A CA 1
ATOM 835 C C . GLU A 1 111 ? -3.617 -7.007 4.153 1.00 98.50 111 GLU A C 1
ATOM 837 O O . GLU A 1 111 ? -4.720 -7.216 3.650 1.00 98.50 111 GLU A O 1
ATOM 842 N N . THR A 1 112 ? -2.500 -6.997 3.431 1.00 97.94 112 THR A N 1
ATOM 843 C CA . THR A 1 112 ? -2.464 -7.288 1.996 1.00 97.94 112 THR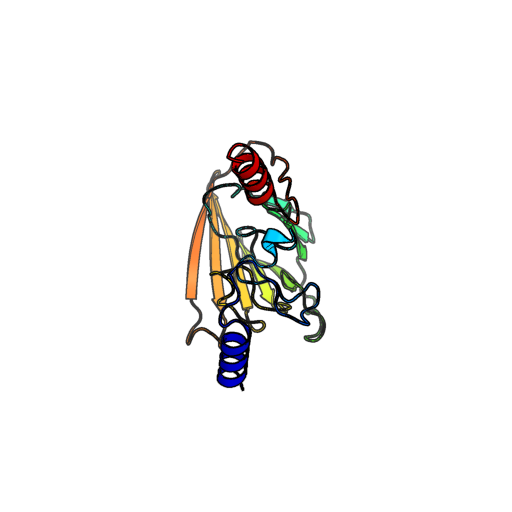 A CA 1
ATOM 844 C C . THR A 1 112 ? -1.443 -8.380 1.716 1.00 97.94 112 THR A C 1
ATOM 846 O O . THR A 1 112 ? -0.294 -8.291 2.156 1.00 97.94 112 THR A O 1
ATOM 849 N N . ARG A 1 113 ? -1.860 -9.400 0.962 1.00 96.12 113 ARG A N 1
ATOM 850 C CA . ARG A 1 113 ? -1.020 -10.524 0.512 1.00 96.12 113 ARG A CA 1
ATOM 851 C C . ARG A 1 113 ? -1.380 -10.926 -0.921 1.00 96.12 113 ARG A C 1
ATOM 853 O O . ARG A 1 113 ? -2.078 -10.189 -1.607 1.00 96.12 113 ARG A O 1
ATOM 860 N N . ASN A 1 114 ? -0.920 -12.086 -1.393 1.00 94.69 114 ASN A N 1
ATOM 861 C CA . ASN A 1 114 ? -1.215 -12.603 -2.739 1.00 94.69 114 ASN A CA 1
ATOM 862 C C . ASN A 1 114 ? -0.798 -11.647 -3.873 1.00 94.69 114 ASN A C 1
ATOM 864 O O . ASN A 1 114 ? -1.493 -11.504 -4.884 1.00 94.69 114 ASN A O 1
ATOM 868 N N . PHE A 1 115 ? 0.360 -11.003 -3.734 1.00 89.69 115 PHE A N 1
ATOM 869 C CA . PHE A 1 115 ? 0.926 -10.209 -4.819 1.00 89.69 115 PHE A CA 1
ATOM 870 C C . PHE A 1 115 ? 1.316 -11.116 -5.988 1.00 89.69 115 PHE A C 1
ATOM 872 O O . PHE A 1 115 ? 1.886 -12.199 -5.803 1.00 89.69 115 PHE A O 1
ATOM 879 N N . LEU A 1 116 ? 0.987 -10.681 -7.205 1.00 83.19 116 LEU A N 1
ATOM 880 C CA . LEU A 1 116 ? 1.322 -11.399 -8.436 1.00 83.19 116 LEU A CA 1
ATOM 881 C C . LEU A 1 116 ? 2.836 -11.512 -8.612 1.00 83.19 116 LEU A C 1
ATOM 883 O O . LEU A 1 116 ? 3.331 -12.544 -9.063 1.00 83.19 116 LEU A O 1
ATOM 887 N N . ARG A 1 117 ? 3.552 -10.450 -8.248 1.00 78.56 117 ARG A N 1
ATOM 888 C CA . ARG A 1 117 ? 5.002 -10.321 -8.347 1.00 78.56 117 ARG A CA 1
ATOM 889 C C . ARG A 1 117 ? 5.493 -9.207 -7.421 1.00 78.56 117 ARG A C 1
ATOM 891 O O . ARG A 1 117 ? 4.722 -8.716 -6.599 1.00 78.56 117 ARG A O 1
ATOM 898 N N . GLU A 1 118 ? 6.753 -8.828 -7.573 1.00 73.69 118 GLU A N 1
ATOM 899 C CA . GLU A 1 118 ? 7.344 -7.656 -6.935 1.00 73.69 118 GLU A CA 1
ATOM 900 C C . GLU A 1 118 ? 6.463 -6.416 -7.155 1.00 73.69 118 GLU A C 1
ATOM 902 O O . GLU A 1 118 ? 6.009 -6.131 -8.267 1.00 73.69 118 GLU A O 1
ATOM 907 N N . THR A 1 119 ? 6.187 -5.677 -6.084 1.00 75.00 119 THR A N 1
ATOM 908 C CA . THR A 1 119 ? 5.436 -4.421 -6.183 1.00 75.00 119 THR A CA 1
ATOM 909 C C . THR A 1 119 ? 6.376 -3.293 -6.592 1.00 75.00 119 THR A C 1
ATOM 911 O O . THR A 1 119 ? 7.594 -3.428 -6.553 1.00 75.00 119 THR A O 1
ATOM 914 N N . ASN A 1 120 ? 5.850 -2.122 -6.941 1.00 72.19 120 ASN A N 1
ATOM 915 C CA . ASN A 1 120 ? 6.706 -0.959 -7.191 1.00 72.19 120 ASN A CA 1
ATOM 916 C C . ASN A 1 120 ? 7.449 -0.455 -5.919 1.00 72.19 120 ASN A C 1
ATOM 918 O O . ASN A 1 120 ? 8.362 0.372 -5.989 1.00 72.19 120 ASN A O 1
ATOM 922 N N . PHE A 1 121 ? 7.108 -0.970 -4.739 1.00 78.00 121 PHE A N 1
ATOM 923 C CA . PHE A 1 121 ? 7.785 -0.606 -3.505 1.00 78.00 121 PHE A CA 1
ATOM 924 C C . PHE A 1 121 ? 9.293 -0.865 -3.572 1.00 78.00 121 PHE A C 1
ATOM 926 O O . PHE A 1 121 ? 9.736 -1.940 -3.978 1.00 78.00 121 PHE A O 1
ATOM 933 N N . MET A 1 122 ? 10.086 0.133 -3.167 1.00 76.00 122 MET A N 1
ATOM 934 C CA . MET A 1 122 ? 11.552 0.075 -3.202 1.00 76.00 122 MET A CA 1
ATOM 935 C C . MET A 1 122 ? 12.099 -0.427 -4.551 1.00 76.00 122 MET A C 1
ATOM 937 O O . MET A 1 122 ? 12.988 -1.274 -4.585 1.00 76.00 122 MET A O 1
ATOM 941 N N . GLN A 1 123 ? 11.553 0.079 -5.662 1.00 72.75 123 GLN A N 1
ATOM 942 C CA . GLN A 1 123 ? 11.985 -0.269 -7.023 1.00 72.75 123 GLN A CA 1
ATOM 943 C C . GLN A 1 123 ? 11.886 -1.774 -7.342 1.00 72.75 123 GLN A C 1
ATOM 945 O O . GLN A 1 123 ? 12.722 -2.305 -8.068 1.00 72.75 123 GLN A O 1
ATOM 950 N N . GLY A 1 124 ? 10.889 -2.477 -6.795 1.00 73.00 124 GLY A N 1
ATOM 951 C CA . GLY A 1 124 ? 10.731 -3.913 -7.047 1.00 73.00 124 GLY A CA 1
ATOM 952 C C . GLY A 1 124 ? 11.654 -4.800 -6.220 1.00 73.00 124 GLY A C 1
ATOM 953 O O . GLY A 1 124 ? 11.854 -5.953 -6.573 1.00 73.00 124 GLY A O 1
ATOM 954 N N . THR A 1 125 ? 12.219 -4.287 -5.121 1.00 79.06 125 THR A N 1
ATOM 955 C CA . THR A 1 125 ? 13.060 -5.090 -4.212 1.00 79.06 125 THR A CA 1
ATOM 956 C C . THR A 1 125 ? 12.245 -6.119 -3.417 1.00 79.06 125 THR A C 1
ATOM 958 O O . THR A 1 125 ? 12.816 -7.041 -2.847 1.00 79.06 125 THR A O 1
ATOM 961 N N . THR A 1 126 ? 10.918 -5.969 -3.355 1.00 83.25 126 THR A N 1
ATOM 962 C CA . THR A 1 126 ? 10.018 -6.951 -2.734 1.00 83.25 126 THR A CA 1
ATOM 963 C C . THR A 1 126 ? 9.921 -8.216 -3.572 1.00 83.25 126 THR A C 1
ATOM 965 O O . THR A 1 126 ? 10.509 -8.331 -4.633 1.00 83.25 126 THR A O 1
ATOM 968 N N . SER A 1 127 ? 9.183 -9.193 -3.082 1.00 83.88 127 SER A N 1
ATOM 969 C CA . SER A 1 127 ? 8.959 -10.484 -3.690 1.00 83.88 127 SER A CA 1
ATOM 970 C C . SER A 1 127 ? 7.461 -10.786 -3.657 1.00 83.88 127 SER A C 1
ATOM 972 O O . SER A 1 127 ? 6.687 -10.172 -2.923 1.00 83.88 127 SER A O 1
ATOM 974 N N . ARG A 1 128 ? 7.022 -11.780 -4.431 1.00 84.00 128 ARG A N 1
ATOM 975 C CA . ARG A 1 128 ? 5.622 -12.235 -4.414 1.00 84.00 128 ARG A CA 1
ATOM 976 C C . ARG A 1 128 ? 5.137 -12.767 -3.050 1.00 84.00 128 ARG A C 1
ATOM 978 O O . ARG A 1 128 ? 3.941 -12.999 -2.897 1.00 84.00 128 ARG A O 1
ATOM 985 N N . ASP A 1 129 ? 6.041 -13.004 -2.100 1.00 87.56 129 ASP A N 1
ATOM 986 C CA . ASP A 1 129 ? 5.725 -13.496 -0.749 1.00 87.56 129 ASP A CA 1
ATOM 987 C C . ASP A 1 129 ? 5.599 -12.358 0.275 1.00 87.56 129 ASP A C 1
ATOM 989 O O . ASP A 1 129 ? 5.481 -12.604 1.475 1.00 87.56 129 ASP A O 1
ATOM 993 N N . LEU A 1 130 ? 5.610 -11.111 -0.203 1.00 93.44 130 LEU A N 1
ATOM 994 C CA . LEU A 1 130 ? 5.339 -9.926 0.589 1.00 93.44 130 LEU A CA 1
ATOM 995 C C . LEU A 1 130 ? 3.970 -10.019 1.279 1.00 93.44 130 LEU A C 1
ATOM 997 O O . LEU A 1 130 ? 2.943 -10.288 0.652 1.00 93.44 130 LEU A O 1
ATOM 1001 N N . VAL A 1 131 ? 3.962 -9.700 2.567 1.00 97.12 131 VAL A N 1
ATOM 1002 C CA . VAL A 1 131 ? 2.769 -9.385 3.348 1.00 97.12 131 VAL A CA 1
ATOM 1003 C C . VAL A 1 131 ? 2.935 -7.976 3.900 1.00 97.12 131 VAL A C 1
ATOM 1005 O O . VAL A 1 131 ? 3.946 -7.655 4.531 1.00 97.12 131 VAL A O 1
ATOM 1008 N N . LEU A 1 132 ? 1.940 -7.130 3.657 1.00 97.62 132 LEU A N 1
ATOM 1009 C CA . LEU A 1 132 ? 1.886 -5.772 4.185 1.00 97.62 132 LEU A CA 1
ATOM 1010 C C . LEU A 1 132 ? 0.810 -5.683 5.251 1.00 97.62 132 LEU A C 1
ATOM 1012 O O . LEU A 1 132 ? -0.309 -6.135 5.028 1.00 97.62 132 LEU A O 1
ATOM 1016 N N . VAL A 1 133 ? 1.139 -5.051 6.373 1.00 98.62 133 VAL A N 1
ATOM 1017 C CA . VAL A 1 133 ? 0.151 -4.620 7.361 1.00 98.62 133 VAL A CA 1
ATOM 1018 C C . VAL A 1 133 ? 0.216 -3.108 7.454 1.00 98.62 133 VAL A C 1
ATOM 1020 O O . VAL A 1 133 ? 1.189 -2.537 7.938 1.00 98.62 133 VAL A O 1
ATOM 1023 N N . GLU A 1 134 ? -0.831 -2.463 6.977 1.00 98.56 134 GLU A N 1
ATOM 1024 C CA . GLU A 1 134 ? -0.997 -1.022 6.953 1.00 98.56 134 GLU A CA 1
ATOM 1025 C C . GLU A 1 134 ? -1.963 -0.600 8.060 1.00 98.56 134 GLU A C 1
ATOM 1027 O O . GLU A 1 134 ? -2.988 -1.241 8.287 1.00 98.56 134 GLU A O 1
ATOM 1032 N N . ARG A 1 135 ? -1.650 0.487 8.759 1.00 98.69 135 ARG A N 1
ATOM 1033 C CA . ARG A 1 135 ? -2.481 1.055 9.820 1.00 98.69 135 ARG A CA 1
ATOM 1034 C C . ARG A 1 135 ? -2.718 2.523 9.518 1.00 98.69 135 ARG A C 1
ATOM 1036 O O . ARG A 1 135 ? -1.774 3.308 9.501 1.00 98.69 135 ARG A O 1
ATOM 1043 N N . LEU A 1 136 ? -3.973 2.881 9.273 1.00 98.25 136 LEU A N 1
ATOM 1044 C CA . LEU A 1 136 ? -4.401 4.255 9.044 1.00 98.25 136 LEU A CA 1
ATOM 1045 C C . LEU A 1 136 ? -5.122 4.739 10.304 1.00 98.25 136 LEU A C 1
ATOM 1047 O O . LEU A 1 136 ? -6.218 4.272 10.616 1.00 98.25 136 LEU A O 1
ATOM 1051 N N . THR A 1 137 ? -4.504 5.667 11.033 1.00 98.25 137 THR A N 1
ATOM 1052 C CA . THR A 1 137 ? -5.059 6.249 12.264 1.00 98.25 137 THR A CA 1
ATOM 1053 C C . THR A 1 137 ? -5.208 7.754 12.097 1.00 98.25 137 THR A C 1
ATOM 1055 O O . THR A 1 137 ? -4.220 8.457 11.872 1.00 98.25 137 THR A O 1
ATOM 1058 N N . ARG A 1 138 ? -6.424 8.284 12.250 1.00 96.44 138 ARG A N 1
ATOM 1059 C CA . ARG A 1 138 ? -6.633 9.737 12.330 1.00 96.44 138 ARG A CA 1
ATOM 1060 C C . ARG A 1 138 ? -6.161 10.209 13.706 1.00 96.44 138 ARG A C 1
ATOM 1062 O O . ARG A 1 138 ? -6.753 9.833 14.709 1.00 96.44 138 ARG A O 1
ATOM 1069 N N . VAL A 1 139 ? -5.061 10.961 13.763 1.00 97.31 139 VAL A N 1
ATOM 1070 C CA . VAL A 1 139 ? -4.447 11.379 15.044 1.00 97.31 139 VAL A CA 1
ATOM 1071 C C . VAL A 1 139 ? -4.919 12.756 15.509 1.00 97.31 139 VAL A C 1
ATOM 1073 O O . VAL A 1 139 ? -4.864 13.050 16.698 1.00 97.31 139 VAL A O 1
ATOM 1076 N N . ASP A 1 140 ? -5.401 13.577 14.578 1.00 96.62 140 ASP A N 1
ATOM 1077 C CA . ASP A 1 140 ? -6.053 14.862 14.817 1.00 96.62 140 ASP A CA 1
ATOM 1078 C C . ASP A 1 140 ? -6.943 15.218 13.610 1.00 96.62 140 ASP A C 1
ATOM 1080 O O . ASP A 1 140 ? -7.147 14.399 12.708 1.00 96.62 140 ASP A O 1
ATOM 1084 N N . ASP A 1 141 ? -7.504 16.428 13.584 1.00 95.62 141 ASP A N 1
ATOM 1085 C CA . ASP A 1 141 ? -8.436 16.826 12.530 1.00 95.62 141 ASP A CA 1
ATOM 1086 C C . ASP A 1 141 ? -7.823 16.939 11.125 1.00 95.62 141 ASP A C 1
ATOM 1088 O O . ASP A 1 141 ? -8.539 16.791 10.124 1.00 95.62 141 ASP A O 1
ATOM 1092 N N . ASP A 1 142 ? -6.508 17.113 11.036 1.00 96.94 142 ASP A N 1
ATOM 1093 C CA . ASP A 1 142 ? -5.801 17.398 9.789 1.00 96.94 142 ASP A CA 1
ATOM 1094 C C . ASP A 1 142 ? -4.717 16.368 9.453 1.00 96.94 142 ASP A C 1
ATOM 1096 O O . ASP A 1 142 ? -4.040 16.501 8.428 1.00 96.94 142 ASP A O 1
ATOM 1100 N N . THR A 1 143 ? -4.548 15.336 10.283 1.00 97.38 143 THR A N 1
ATOM 1101 C CA . THR A 1 143 ? -3.451 14.374 10.157 1.00 97.38 143 THR A CA 1
ATOM 1102 C C . THR A 1 143 ? -3.940 12.934 10.235 1.00 97.38 143 THR A C 1
ATOM 1104 O O . THR A 1 143 ? -4.511 12.482 11.232 1.00 97.38 143 THR A O 1
ATOM 1107 N N . LEU A 1 144 ? -3.634 12.183 9.181 1.00 97.38 144 LEU A N 1
ATOM 1108 C CA . LEU A 1 144 ? -3.768 10.736 9.119 1.00 97.38 144 LEU A CA 1
ATOM 1109 C C . LEU A 1 144 ? -2.367 10.128 9.212 1.00 97.38 144 LEU A C 1
ATOM 1111 O O . LEU A 1 144 ? -1.522 10.365 8.353 1.00 97.38 144 LEU A O 1
ATOM 1115 N N . ARG A 1 145 ? -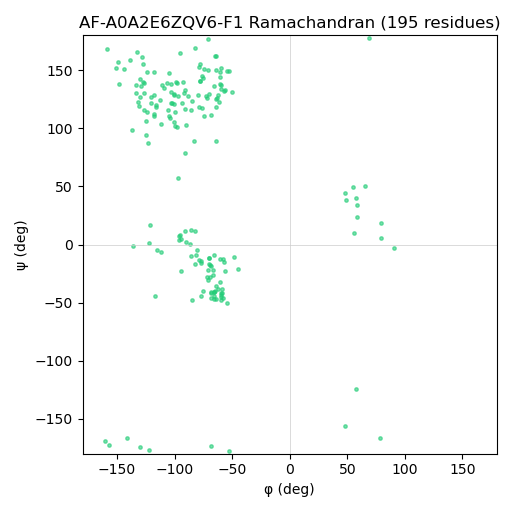2.090 9.370 10.270 1.00 98.25 145 ARG A N 1
ATOM 1116 C CA . ARG A 1 145 ? -0.845 8.611 10.397 1.00 98.25 145 ARG A CA 1
ATOM 1117 C C . ARG A 1 145 ? -1.010 7.280 9.675 1.00 98.25 145 ARG A C 1
ATOM 1119 O O . ARG A 1 145 ? -1.928 6.528 9.991 1.00 98.25 145 ARG A O 1
ATOM 1126 N N . TYR A 1 146 ? -0.119 7.021 8.727 1.00 98.19 146 TYR A N 1
ATOM 1127 C CA . TYR A 1 146 ? -0.061 5.788 7.957 1.00 98.19 146 TYR A CA 1
ATOM 1128 C C . TYR A 1 146 ? 1.199 5.012 8.336 1.00 98.19 146 TYR A C 1
ATOM 1130 O O . TYR A 1 146 ? 2.303 5.380 7.937 1.00 98.19 146 TYR A O 1
ATOM 1138 N N . ASP A 1 147 ? 1.038 3.965 9.139 1.00 98.50 147 ASP A N 1
ATOM 1139 C CA . ASP A 1 147 ? 2.125 3.049 9.480 1.00 98.50 147 ASP A CA 1
ATOM 1140 C C . ASP A 1 147 ? 2.054 1.807 8.603 1.00 98.50 147 ASP A C 1
ATOM 1142 O O . ASP A 1 147 ? 0.978 1.260 8.374 1.00 98.50 147 ASP A O 1
ATOM 1146 N N . VAL A 1 148 ? 3.206 1.334 8.146 1.00 98.25 148 VAL A N 1
ATOM 1147 C CA . VAL A 1 148 ? 3.301 0.154 7.291 1.00 98.25 148 VAL A CA 1
ATOM 1148 C C . VAL A 1 148 ? 4.348 -0.775 7.853 1.00 98.25 148 VAL A C 1
ATOM 1150 O O . VAL A 1 148 ? 5.521 -0.414 7.923 1.00 98.25 148 VAL A O 1
ATOM 1153 N N . THR A 1 149 ? 3.931 -1.983 8.201 1.00 98.50 149 THR A N 1
ATOM 1154 C CA . THR A 1 149 ? 4.829 -3.099 8.466 1.00 98.50 149 THR A CA 1
ATOM 1155 C C . THR A 1 149 ? 5.008 -3.909 7.192 1.00 98.50 149 THR A C 1
ATOM 1157 O O . THR A 1 149 ? 4.046 -4.421 6.618 1.00 98.50 149 THR A O 1
ATOM 1160 N N . VAL A 1 150 ? 6.259 -4.027 6.765 1.00 97.25 150 VAL A N 1
ATOM 1161 C CA . VAL A 1 150 ? 6.692 -4.785 5.596 1.00 97.25 150 VAL A CA 1
ATOM 1162 C C . VAL A 1 150 ? 7.255 -6.113 6.079 1.00 97.25 150 VAL A C 1
ATOM 1164 O O . VAL A 1 150 ? 8.213 -6.138 6.854 1.00 97.25 150 VAL A O 1
ATOM 1167 N N . ASN A 1 151 ? 6.670 -7.217 5.622 1.00 97.31 151 ASN A N 1
ATOM 1168 C CA . ASN A 1 151 ? 7.158 -8.560 5.897 1.00 97.31 151 ASN A CA 1
ATOM 1169 C C . ASN A 1 151 ? 7.386 -9.311 4.583 1.00 97.31 151 ASN A C 1
ATOM 1171 O O . ASN A 1 151 ? 6.433 -9.733 3.936 1.00 97.31 151 ASN A O 1
ATOM 1175 N N . ASP A 1 152 ? 8.648 -9.484 4.201 1.00 94.12 152 ASP A N 1
ATOM 1176 C CA . ASP A 1 152 ? 9.030 -10.322 3.067 1.00 94.12 152 ASP A CA 1
ATOM 1177 C C . ASP A 1 152 ? 10.260 -11.161 3.439 1.00 94.12 152 ASP A C 1
ATOM 1179 O O . ASP A 1 152 ? 11.391 -10.661 3.392 1.00 94.12 152 ASP A O 1
ATOM 1183 N N . PRO A 1 153 ? 10.061 -12.433 3.825 1.00 90.38 153 PRO A N 1
ATOM 1184 C CA . PRO A 1 153 ? 11.137 -13.286 4.317 1.00 90.38 153 PRO A CA 1
ATOM 1185 C C . PRO A 1 153 ? 12.134 -13.689 3.223 1.00 90.38 153 PRO A C 1
ATOM 1187 O O . PRO A 1 153 ? 13.190 -14.237 3.541 1.00 90.38 153 PRO A O 1
ATOM 1190 N N . ARG A 1 154 ? 11.827 -13.448 1.938 1.00 87.06 154 ARG A N 1
ATOM 1191 C CA . ARG A 1 154 ? 12.777 -13.696 0.843 1.00 87.06 154 ARG A CA 1
ATOM 1192 C C . ARG A 1 154 ? 13.776 -12.558 0.659 1.00 87.06 154 ARG A C 1
ATOM 1194 O O . ARG A 1 154 ? 14.791 -12.762 -0.001 1.00 87.06 154 ARG A O 1
ATOM 1201 N N . VAL A 1 155 ? 13.487 -11.388 1.226 1.00 85.94 155 VAL A N 1
ATOM 1202 C CA . VAL A 1 155 ? 14.247 -10.152 1.004 1.00 85.94 155 V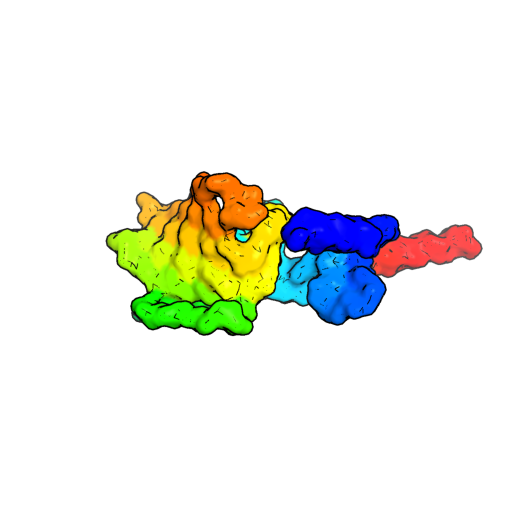AL A CA 1
ATOM 1203 C C . VAL A 1 155 ? 14.887 -9.657 2.299 1.00 85.94 155 VAL A C 1
ATOM 1205 O O . VAL A 1 155 ? 16.068 -9.310 2.304 1.00 85.94 155 VAL A O 1
ATOM 1208 N N . TRP A 1 156 ? 14.144 -9.657 3.409 1.00 90.25 156 TRP A N 1
ATOM 1209 C CA . TRP A 1 156 ? 14.623 -9.190 4.712 1.00 90.25 156 TRP A CA 1
ATOM 1210 C C . TRP A 1 156 ? 14.609 -10.307 5.753 1.00 90.25 156 TRP A C 1
ATOM 1212 O O . TRP A 1 156 ? 13.755 -11.189 5.750 1.00 90.25 156 TRP A O 1
ATOM 1222 N N . THR A 1 157 ? 15.550 -10.245 6.695 1.00 93.19 157 THR A N 1
ATOM 1223 C CA . THR A 1 157 ? 15.665 -11.228 7.785 1.00 93.19 157 THR A CA 1
ATOM 1224 C C . THR A 1 157 ? 14.639 -11.027 8.900 1.00 93.19 157 THR A C 1
ATOM 1226 O O . THR A 1 157 ? 14.439 -11.929 9.712 1.00 93.19 157 THR A O 1
ATOM 1229 N N . ALA A 1 158 ? 13.999 -9.858 8.958 1.00 95.69 158 ALA A N 1
ATOM 1230 C CA . ALA A 1 158 ? 12.948 -9.535 9.912 1.00 95.69 158 ALA A CA 1
ATOM 1231 C C . ALA A 1 158 ? 11.971 -8.504 9.316 1.00 95.69 158 ALA A C 1
ATOM 1233 O O . ALA A 1 158 ? 12.394 -7.674 8.501 1.00 95.69 158 ALA A O 1
ATOM 1234 N N . PRO A 1 159 ? 10.693 -8.509 9.744 1.00 97.56 159 PRO A N 1
ATOM 1235 C CA . PRO A 1 159 ? 9.759 -7.444 9.414 1.00 97.56 159 PRO A CA 1
ATOM 1236 C C . PRO A 1 159 ? 10.238 -6.097 9.951 1.00 97.56 159 PRO A C 1
ATOM 1238 O O . PRO A 1 159 ? 10.847 -6.018 11.021 1.00 97.56 159 PRO A O 1
ATOM 1241 N N . TRP A 1 160 ? 9.912 -5.028 9.240 1.00 97.31 160 TRP A N 1
ATOM 1242 C CA . TRP A 1 160 ? 10.245 -3.665 9.641 1.00 97.31 160 TRP A CA 1
ATOM 1243 C C . TRP A 1 160 ? 9.078 -2.724 9.367 1.00 97.31 160 TRP A C 1
ATOM 1245 O O . TRP A 1 160 ? 8.203 -3.027 8.557 1.00 97.31 160 TRP A O 1
ATOM 1255 N N . THR A 1 161 ? 9.056 -1.586 10.062 1.00 98.31 161 THR A N 1
ATOM 1256 C CA . THR A 1 161 ? 7.941 -0.636 10.006 1.00 98.31 161 THR A CA 1
ATOM 1257 C C . THR A 1 161 ? 8.434 0.765 9.682 1.00 98.31 161 THR A C 1
ATOM 1259 O O . THR A 1 161 ? 9.451 1.205 10.219 1.00 98.31 161 THR A O 1
ATOM 1262 N N . PHE A 1 162 ? 7.684 1.482 8.849 1.00 96.81 162 PHE A N 1
ATOM 1263 C CA . PHE A 1 162 ? 7.850 2.918 8.635 1.00 96.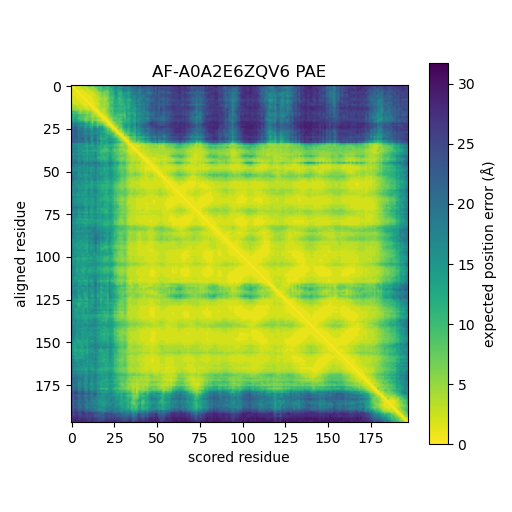81 162 PHE A CA 1
ATOM 1264 C C . PHE A 1 162 ? 6.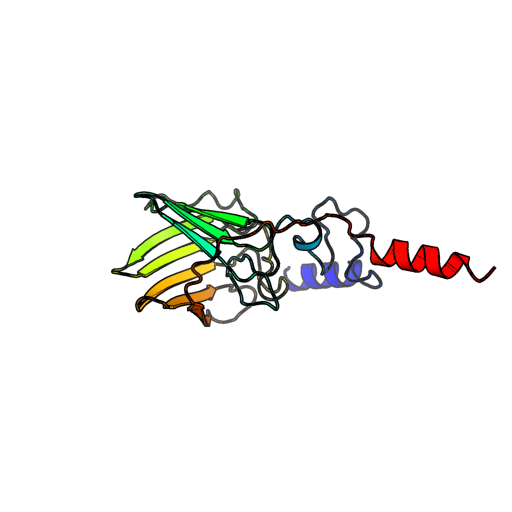518 3.653 8.805 1.00 96.81 162 PHE A C 1
ATOM 1266 O O . PHE A 1 162 ? 5.455 3.037 8.765 1.00 96.81 162 PHE A O 1
ATOM 1273 N N . SER A 1 163 ? 6.591 4.969 9.011 1.00 97.69 163 SER A N 1
ATOM 1274 C CA . SER A 1 163 ? 5.431 5.829 9.254 1.00 97.69 163 SER A CA 1
ATOM 1275 C C . SER A 1 163 ? 5.446 7.031 8.322 1.00 97.69 163 SER A C 1
ATOM 1277 O O . SER A 1 163 ? 6.486 7.670 8.142 1.00 97.69 163 SER A O 1
ATOM 1279 N N . VAL A 1 164 ? 4.288 7.354 7.754 1.00 95.94 164 VAL A N 1
ATOM 1280 C CA . VAL A 1 164 ? 4.072 8.515 6.893 1.00 95.94 164 VAL A CA 1
ATOM 1281 C C . VAL A 1 164 ? 2.939 9.359 7.484 1.00 95.94 164 VAL A C 1
ATOM 1283 O O . VAL A 1 164 ? 1.789 8.915 7.511 1.00 95.94 164 VAL A O 1
ATOM 1286 N N . PRO A 1 165 ? 3.213 10.586 7.958 1.00 96.19 165 PRO A N 1
ATOM 1287 C CA . PRO A 1 165 ? 2.157 11.521 8.318 1.00 96.19 165 PRO A CA 1
ATOM 1288 C C . PRO A 1 165 ? 1.545 12.118 7.045 1.00 96.19 165 PRO A C 1
ATOM 1290 O O . PRO A 1 165 ? 2.215 12.816 6.284 1.00 96.19 165 PRO A O 1
ATOM 1293 N N . MET A 1 166 ? 0.261 11.866 6.817 1.00 96.06 166 MET A N 1
ATOM 1294 C CA . MET A 1 166 ? -0.499 12.403 5.692 1.00 96.06 166 MET A CA 1
ATOM 1295 C C . MET A 1 166 ? -1.330 13.595 6.163 1.00 96.06 166 MET A C 1
ATOM 1297 O O . MET A 1 166 ? -2.058 13.509 7.154 1.00 96.06 166 MET A O 1
ATOM 1301 N N . ARG A 1 167 ? -1.222 14.721 5.454 1.00 96.19 167 ARG A N 1
ATOM 1302 C CA . ARG A 1 167 ? -1.993 15.932 5.749 1.00 96.19 167 ARG A CA 1
ATOM 1303 C C . ARG A 1 167 ? -3.281 15.964 4.944 1.00 96.19 167 ARG A C 1
ATOM 1305 O O . ARG A 1 167 ? -3.284 15.640 3.759 1.00 96.19 167 ARG A O 1
ATOM 1312 N N . ARG A 1 168 ? -4.364 16.405 5.581 1.00 95.50 168 ARG A N 1
ATOM 1313 C CA . ARG A 1 168 ? -5.642 16.634 4.912 1.00 95.50 168 ARG A CA 1
ATOM 1314 C C . ARG A 1 168 ? -5.488 17.715 3.841 1.00 95.50 168 ARG A C 1
ATOM 1316 O O . ARG A 1 168 ? -5.023 18.815 4.124 1.00 95.50 168 ARG A O 1
ATOM 1323 N N . ASN A 1 169 ? -5.934 17.406 2.629 1.00 93.38 169 ASN A N 1
ATOM 1324 C CA . ASN A 1 169 ? -6.018 18.351 1.524 1.00 93.38 169 ASN A CA 1
ATOM 1325 C C . ASN A 1 169 ? -7.499 18.534 1.141 1.00 93.38 169 ASN A C 1
ATOM 1327 O O . ASN A 1 169 ? -8.141 17.547 0.785 1.00 93.38 169 ASN A O 1
ATOM 1331 N N . PRO A 1 170 ? -8.079 19.747 1.246 1.00 92.50 170 PRO A N 1
ATOM 1332 C CA . PRO A 1 170 ? -9.475 19.987 0.879 1.00 92.50 170 PRO A CA 1
ATOM 1333 C C . PRO A 1 170 ? -9.689 20.161 -0.634 1.00 92.50 170 PRO A C 1
ATOM 1335 O O . PRO A 1 170 ? -10.826 20.348 -1.065 1.00 92.50 170 PRO A O 1
ATOM 1338 N N . GLN A 1 171 ? -8.623 20.169 -1.437 1.00 91.44 171 GLN A N 1
ATOM 1339 C CA . GLN A 1 171 ? -8.720 20.311 -2.887 1.00 91.44 171 GLN A CA 1
ATOM 1340 C C . GLN A 1 171 ? -9.216 19.013 -3.544 1.00 91.44 171 GLN A C 1
ATOM 1342 O O . GLN A 1 171 ? -8.973 17.926 -3.016 1.00 91.44 171 GLN A O 1
ATOM 1347 N N . PRO A 1 172 ? -9.906 19.104 -4.695 1.00 87.75 172 PRO A N 1
ATOM 1348 C CA . PRO A 1 172 ? -10.278 17.919 -5.454 1.00 87.75 172 PRO A CA 1
ATOM 1349 C C . PRO A 1 172 ? -9.036 17.185 -5.971 1.00 87.75 172 PRO A C 1
ATOM 1351 O O . PRO A 1 172 ? -8.013 17.806 -6.266 1.00 87.75 172 PRO A O 1
ATOM 1354 N N . LEU A 1 173 ? -9.162 15.865 -6.119 1.00 89.38 173 LEU A N 1
ATOM 1355 C CA . LEU A 1 173 ? -8.191 15.050 -6.840 1.00 89.38 173 LEU A CA 1
ATOM 1356 C C . LEU A 1 173 ? -8.328 15.340 -8.341 1.00 89.38 173 LEU A C 1
ATOM 1358 O O . LEU A 1 173 ? -9.437 15.272 -8.876 1.00 89.38 173 LEU A O 1
ATOM 1362 N N . TYR A 1 174 ? -7.228 15.696 -9.002 1.00 84.25 174 TYR A N 1
ATOM 1363 C CA . TYR A 1 174 ? -7.216 15.976 -10.439 1.00 84.25 174 TYR A CA 1
ATOM 1364 C C . TYR A 1 174 ? -6.809 14.750 -11.250 1.00 84.25 174 TYR A C 1
ATOM 1366 O O . TYR A 1 174 ? -6.259 13.786 -10.723 1.00 84.25 174 TYR A O 1
ATOM 1374 N N . GLU A 1 175 ? -7.076 14.819 -12.553 1.00 83.88 175 GLU A N 1
ATOM 1375 C CA . GLU A 1 175 ? -6.730 13.758 -13.484 1.00 83.88 175 GLU A CA 1
ATOM 1376 C C . GLU A 1 175 ? -5.209 13.549 -13.578 1.00 83.88 175 GLU A C 1
ATOM 1378 O O . GLU A 1 175 ? -4.460 14.466 -13.926 1.00 83.88 175 GLU A O 1
ATOM 1383 N N . TYR A 1 176 ? -4.759 12.314 -13.362 1.00 84.12 176 TYR A N 1
ATOM 1384 C CA . TYR A 1 176 ? -3.475 11.821 -13.847 1.00 84.12 176 TYR A CA 1
ATOM 1385 C C . TYR A 1 176 ? -3.587 11.178 -15.236 1.00 84.12 176 TYR A C 1
ATOM 1387 O O . TYR A 1 176 ? -3.998 10.023 -15.381 1.00 84.12 176 TYR A O 1
ATOM 1395 N N . ALA A 1 177 ? -3.163 11.915 -16.262 1.00 81.25 177 ALA A N 1
ATOM 1396 C CA . ALA A 1 177 ? -3.082 11.414 -17.629 1.00 81.25 177 ALA A CA 1
ATOM 1397 C C . ALA A 1 177 ? -1.772 10.636 -17.847 1.00 81.25 177 ALA A C 1
ATOM 1399 O O . ALA A 1 177 ? -0.748 11.199 -18.244 1.00 81.25 177 ALA A O 1
ATOM 1400 N N . CYS A 1 178 ? -1.802 9.330 -17.583 1.00 80.00 178 CYS A N 1
ATOM 1401 C CA . CYS A 1 178 ? -0.705 8.438 -17.945 1.00 80.00 178 CYS A CA 1
ATOM 1402 C C . CYS A 1 178 ? -0.781 8.076 -19.435 1.00 80.00 178 CYS A C 1
ATOM 1404 O O . CYS A 1 178 ? -1.824 7.637 -19.915 1.00 80.00 178 CYS A O 1
ATOM 1406 N N . HIS A 1 179 ? 0.323 8.242 -20.170 1.00 72.12 179 HIS A N 1
ATOM 1407 C CA . HIS A 1 179 ? 0.415 7.859 -21.579 1.00 72.12 179 HIS A CA 1
ATOM 1408 C C . HIS A 1 179 ? 1.483 6.781 -21.759 1.00 72.12 179 HIS A C 1
ATOM 1410 O O . HIS A 1 179 ? 2.682 7.041 -21.619 1.00 72.12 179 HIS A O 1
ATOM 1416 N N . GLU A 1 180 ? 1.040 5.577 -22.111 1.00 68.06 180 GLU A N 1
ATOM 1417 C CA . GLU A 1 180 ? 1.923 4.464 -22.439 1.00 68.06 180 GLU A CA 1
ATOM 1418 C C . GLU A 1 180 ? 2.809 4.820 -23.643 1.00 68.06 180 GLU A C 1
ATOM 1420 O O . GLU A 1 180 ? 2.351 5.428 -24.611 1.00 68.06 180 GLU A O 1
ATOM 1425 N N . GLY A 1 181 ? 4.095 4.466 -23.598 1.00 60.66 181 GLY A N 1
ATOM 1426 C CA . GLY A 1 181 ? 4.999 4.721 -24.723 1.00 60.66 181 GLY A CA 1
ATOM 1427 C C . GLY A 1 181 ? 5.225 6.213 -24.977 1.00 60.66 181 GLY A C 1
ATOM 1428 O O . GLY A 1 181 ? 5.080 6.690 -26.099 1.00 60.66 181 GLY A O 1
ATOM 1429 N N . ASN A 1 182 ? 5.576 6.975 -23.939 1.00 62.75 182 ASN A N 1
ATOM 1430 C CA . ASN A 1 182 ? 5.980 8.369 -24.102 1.00 62.75 182 ASN A CA 1
ATOM 1431 C C . ASN A 1 182 ? 7.286 8.467 -24.923 1.00 62.75 182 ASN A C 1
ATOM 1433 O O . ASN A 1 182 ? 8.390 8.477 -24.382 1.00 62.75 182 ASN A O 1
ATOM 1437 N N . TYR A 1 183 ? 7.147 8.558 -26.247 1.00 66.19 183 TYR A N 1
ATOM 1438 C CA . TYR A 1 183 ? 8.237 8.800 -27.198 1.00 66.19 183 TYR A CA 1
ATOM 1439 C C . TYR A 1 183 ? 8.587 10.288 -27.327 1.00 66.19 183 TYR A C 1
ATOM 1441 O O . TYR A 1 183 ? 9.306 10.666 -28.250 1.00 66.19 183 TYR A O 1
ATOM 1449 N N . GLY A 1 184 ? 8.071 11.152 -26.443 1.00 67.12 184 GLY A N 1
ATOM 1450 C CA . GLY A 1 184 ? 8.179 12.604 -26.565 1.00 67.12 184 GLY A CA 1
ATOM 1451 C C . GLY A 1 184 ? 9.623 13.067 -26.723 1.00 67.12 184 GLY A C 1
ATOM 1452 O O . GLY A 1 184 ? 9.942 13.759 -27.685 1.00 67.12 184 GLY A O 1
ATOM 1453 N N . LEU A 1 185 ? 10.520 12.609 -25.847 1.00 68.25 185 LEU A N 1
ATOM 1454 C CA . LEU A 1 185 ? 11.935 12.977 -25.923 1.00 68.25 185 LEU A CA 1
ATOM 1455 C C . LEU A 1 185 ? 12.612 12.431 -27.189 1.00 68.25 185 LEU A C 1
ATOM 1457 O O . LEU A 1 185 ? 13.323 13.173 -27.861 1.00 68.25 185 LEU A O 1
ATOM 1461 N N . THR A 1 186 ? 12.363 11.169 -27.551 1.00 69.56 186 THR A N 1
ATOM 1462 C CA . THR A 1 186 ? 12.916 10.564 -28.773 1.00 69.56 186 THR A CA 1
ATOM 1463 C C . THR A 1 186 ? 12.471 11.323 -30.020 1.00 69.56 186 THR A C 1
ATOM 1465 O O . THR A 1 186 ? 13.297 11.623 -30.877 1.00 69.56 186 THR A O 1
ATOM 1468 N N . ASN A 1 187 ? 11.193 11.695 -30.104 1.00 72.69 187 ASN A N 1
ATOM 1469 C CA . ASN A 1 187 ? 10.645 12.445 -31.231 1.00 72.69 187 ASN A CA 1
ATOM 1470 C C . ASN A 1 187 ? 11.197 13.879 -31.290 1.00 72.69 187 ASN A C 1
ATOM 1472 O O . ASN A 1 187 ? 11.544 14.350 -32.372 1.00 72.69 187 ASN A O 1
ATOM 1476 N N . ILE A 1 188 ? 11.333 14.555 -30.141 1.00 75.56 188 ILE A N 1
ATOM 1477 C CA . ILE A 1 188 ? 11.952 15.890 -30.049 1.00 75.56 188 ILE A CA 1
ATOM 1478 C C . ILE A 1 188 ? 13.401 15.840 -30.544 1.00 75.56 188 ILE A C 1
ATOM 1480 O O . ILE A 1 188 ? 13.809 16.664 -31.362 1.00 75.56 188 ILE A O 1
ATOM 1484 N N . LEU A 1 189 ? 14.176 14.858 -30.080 1.00 77.81 189 LEU A N 1
ATOM 1485 C CA . LEU A 1 189 ? 15.575 14.713 -30.468 1.00 77.81 189 LEU A CA 1
ATOM 1486 C C . LEU A 1 189 ? 15.715 14.316 -31.939 1.00 77.81 189 LEU A C 1
ATOM 1488 O O . LEU A 1 189 ? 16.545 14.898 -32.627 1.00 77.81 189 LEU A O 1
ATOM 1492 N N . ALA A 1 190 ? 14.884 13.402 -32.450 1.00 75.12 190 ALA A N 1
ATOM 1493 C CA . ALA A 1 190 ? 14.897 13.002 -33.858 1.00 75.12 190 ALA A CA 1
ATOM 1494 C C . ALA A 1 190 ? 14.656 14.188 -34.810 1.00 75.12 190 ALA A C 1
ATOM 1496 O O . ALA A 1 190 ? 15.325 14.280 -35.837 1.00 75.12 190 ALA A O 1
ATOM 1497 N N . GLY A 1 191 ? 13.767 15.121 -34.447 1.00 67.25 191 GLY A N 1
ATOM 1498 C CA . GLY A 1 191 ? 13.560 16.366 -35.194 1.00 67.25 191 GLY A CA 1
ATOM 1499 C C . GLY A 1 191 ? 14.723 17.362 -35.078 1.00 67.25 191 GLY A C 1
ATOM 1500 O O . GLY A 1 191 ? 15.011 18.089 -36.024 1.00 67.25 191 GLY A O 1
ATOM 1501 N N . ALA A 1 192 ? 15.450 17.372 -33.957 1.00 68.12 192 ALA A N 1
ATOM 1502 C CA . ALA A 1 192 ? 16.633 18.221 -33.794 1.00 68.12 192 ALA A CA 1
ATOM 1503 C C . ALA A 1 192 ? 17.837 17.739 -34.631 1.00 68.12 192 ALA A C 1
ATOM 1505 O O . ALA A 1 192 ? 18.653 18.554 -35.052 1.00 68.12 192 ALA A O 1
ATOM 1506 N N . VAL A 1 193 ? 17.949 16.433 -34.921 1.00 59.62 193 VAL A N 1
ATOM 1507 C CA . VAL A 1 193 ? 19.045 15.896 -35.759 1.00 59.62 193 VAL A CA 1
ATOM 1508 C C . VAL A 1 193 ? 18.820 16.155 -37.259 1.00 59.62 193 VAL A C 1
ATOM 1510 O O . VAL A 1 193 ? 19.757 16.035 -38.048 1.00 59.62 193 VAL A O 1
ATOM 1513 N N . THR A 1 194 ? 17.610 16.535 -37.688 1.00 55.56 194 THR A N 1
ATOM 1514 C CA . THR A 1 194 ? 17.336 16.803 -39.113 1.00 55.56 194 THR A CA 1
ATOM 1515 C C . THR A 1 194 ? 17.820 18.165 -39.612 1.00 55.56 194 THR A C 1
ATOM 1517 O O . THR A 1 194 ? 17.927 18.334 -40.820 1.00 55.56 194 THR A O 1
ATOM 1520 N N . ASP A 1 195 ? 18.187 19.095 -38.725 1.00 52.88 195 ASP A N 1
ATOM 1521 C CA . ASP A 1 195 ? 18.608 20.463 -39.092 1.00 52.88 195 ASP A CA 1
ATOM 1522 C C . ASP A 1 195 ? 20.135 20.605 -39.311 1.00 52.88 195 ASP A C 1
ATOM 1524 O O . ASP A 1 195 ? 20.682 21.703 -39.385 1.00 52.88 195 ASP A O 1
ATOM 1528 N N . GLY A 1 196 ? 20.851 19.474 -39.382 1.00 55.84 196 GLY A N 1
ATOM 1529 C CA . GLY A 1 196 ? 22.311 19.405 -39.536 1.00 55.84 196 GLY A CA 1
ATOM 1530 C C . GLY A 1 196 ? 22.804 18.646 -40.774 1.00 55.84 196 GLY A C 1
ATOM 1531 O O . GLY A 1 196 ? 23.967 18.237 -40.793 1.00 55.84 196 GLY A O 1
ATOM 1532 N N . ARG A 1 197 ? 21.947 18.411 -41.777 1.00 43.59 197 ARG A N 1
ATOM 1533 C CA . ARG A 1 197 ? 22.320 17.818 -43.074 1.00 43.59 197 ARG A CA 1
ATOM 1534 C C . ARG A 1 197 ? 22.010 18.748 -44.234 1.00 43.59 197 ARG A C 1
ATOM 1536 O O . ARG A 1 197 ? 20.845 19.180 -44.330 1.00 43.59 197 ARG A O 1
#

Solvent-accessible surface area (backbone atoms only — not comparable to full-atom values): 11398 Å² total; per-residue (Å²): 103,72,69,54,53,52,50,48,53,53,59,73,46,62,94,51,57,56,80,45,62,51,93,91,50,62,97,82,38,52,27,85,54,39,51,44,52,63,54,73,42,29,86,39,43,38,65,68,68,45,91,61,98,64,65,69,54,69,48,79,46,78,60,97,51,37,37,34,46,32,20,30,29,57,58,41,70,47,69,26,42,49,53,90,70,80,76,72,58,83,89,57,50,30,80,68,30,55,44,37,25,46,74,59,84,80,24,45,37,35,41,30,29,41,25,60,41,50,31,61,43,80,83,40,64,50,46,43,74,35,35,38,41,35,35,45,29,69,79,53,99,52,34,36,39,37,35,38,36,47,36,32,79,92,72,38,98,63,69,50,73,52,75,46,83,41,71,70,69,94,67,80,87,65,90,52,86,72,63,61,76,77,50,61,66,61,53,55,49,58,60,61,63,61,81,76,120

Mean predicted aligned error: 9.5 Å